Protein AF-A0A9D9JJT0-F1 (afdb_monomer_lite)

Structure (mmCIF, N/CA/C/O backbone):
data_AF-A0A9D9JJT0-F1
#
_entry.id   AF-A0A9D9JJT0-F1
#
loop_
_atom_site.group_PDB
_atom_site.id
_atom_site.type_symbol
_atom_site.label_atom_id
_atom_site.label_alt_id
_atom_site.label_comp_id
_atom_site.label_asym_id
_atom_site.label_entity_id
_atom_site.label_seq_id
_atom_site.pdbx_PDB_ins_code
_atom_site.Cartn_x
_atom_site.Cartn_y
_atom_site.Cartn_z
_atom_site.occupancy
_atom_site.B_iso_or_equiv
_atom_site.auth_seq_id
_atom_site.auth_comp_id
_atom_site.auth_asym_id
_atom_site.auth_atom_id
_atom_site.pdbx_PDB_model_num
ATOM 1 N N . MET A 1 1 ? -111.853 -5.807 116.859 1.00 32.31 1 MET A N 1
ATOM 2 C CA . MET A 1 1 ? -112.634 -6.783 117.647 1.00 32.31 1 MET A CA 1
ATOM 3 C C . MET A 1 1 ? -112.804 -8.043 116.813 1.00 32.31 1 MET A C 1
ATOM 5 O O . MET A 1 1 ? -113.240 -7.896 115.681 1.00 32.31 1 MET A O 1
ATOM 9 N N . PRO A 1 2 ? -112.614 -9.242 117.374 1.00 52.91 2 PRO A N 1
ATOM 10 C CA . PRO A 1 2 ? -111.698 -9.581 118.466 1.00 52.91 2 PRO A CA 1
ATOM 11 C C . PRO A 1 2 ? -111.003 -10.948 118.143 1.00 52.91 2 PRO A C 1
ATOM 13 O O . PRO A 1 2 ? -110.687 -11.163 116.980 1.00 52.91 2 PRO A O 1
ATOM 16 N N . PRO A 1 3 ? -110.750 -11.868 119.088 1.00 63.59 3 PRO A N 1
ATOM 17 C CA . PRO A 1 3 ? -109.513 -12.082 119.866 1.00 63.59 3 PRO A CA 1
ATOM 18 C C . PRO A 1 3 ? -108.953 -13.529 119.633 1.00 63.59 3 PRO A C 1
ATOM 20 O O . PRO A 1 3 ? -109.469 -14.230 118.778 1.00 63.59 3 PRO A O 1
ATOM 23 N N . PHE A 1 4 ? -107.911 -14.102 120.253 1.00 44.22 4 PHE A N 1
ATOM 24 C CA . PHE A 1 4 ? -107.533 -14.174 121.669 1.00 44.22 4 PHE A CA 1
ATOM 25 C C . PHE A 1 4 ? -106.154 -14.873 121.836 1.00 44.22 4 PHE A C 1
ATOM 27 O O . PHE A 1 4 ? -105.805 -15.757 121.063 1.00 44.22 4 PHE A O 1
ATOM 34 N N . SER A 1 5 ? -105.467 -14.509 122.926 1.00 43.72 5 SER A N 1
ATOM 35 C CA . SER A 1 5 ? -104.658 -15.334 123.853 1.00 43.72 5 SER A CA 1
ATOM 36 C C . SER A 1 5 ? -103.418 -16.127 123.401 1.00 43.72 5 SER A C 1
ATOM 38 O O . SER A 1 5 ? -103.495 -17.245 122.912 1.00 43.72 5 SER A O 1
ATOM 40 N N . ALA A 1 6 ? -102.264 -15.548 123.757 1.00 42.81 6 ALA A N 1
ATOM 41 C CA . ALA A 1 6 ? -101.285 -16.034 124.746 1.00 42.81 6 ALA A CA 1
ATOM 42 C C . ALA A 1 6 ? -101.057 -17.549 124.941 1.00 42.81 6 ALA A C 1
ATOM 44 O O . ALA A 1 6 ? -101.932 -18.251 125.435 1.00 42.81 6 ALA A O 1
ATOM 45 N N . ALA A 1 7 ? -99.794 -17.974 124.792 1.00 39.59 7 ALA A N 1
ATOM 46 C CA . ALA A 1 7 ? -99.128 -18.878 125.737 1.00 39.59 7 ALA A CA 1
ATOM 47 C C . ALA A 1 7 ? -97.598 -18.808 125.585 1.00 39.59 7 ALA A C 1
ATOM 49 O O . ALA A 1 7 ? -97.031 -19.083 124.530 1.00 39.59 7 ALA A O 1
ATOM 50 N N . SER A 1 8 ? -96.951 -18.433 126.681 1.00 47.78 8 SER A N 1
ATOM 51 C CA . SER A 1 8 ? -95.514 -18.456 126.917 1.00 47.78 8 SER A CA 1
ATOM 52 C C . SER A 1 8 ? -94.980 -19.890 126.958 1.00 47.78 8 SER A C 1
ATOM 54 O O . SER A 1 8 ? -95.517 -20.720 127.687 1.00 47.78 8 SER A O 1
ATOM 56 N N . ALA A 1 9 ? -93.872 -20.162 126.267 1.00 38.69 9 ALA A N 1
ATOM 57 C CA . ALA A 1 9 ? -93.033 -21.327 126.538 1.00 38.69 9 ALA A CA 1
ATOM 58 C C . ALA A 1 9 ? -91.562 -20.961 126.313 1.00 38.69 9 ALA A C 1
ATOM 60 O O . ALA A 1 9 ? -91.085 -20.793 125.193 1.00 38.69 9 ALA A O 1
ATOM 61 N N . SER A 1 10 ? -90.856 -20.806 127.428 1.00 48.59 10 SER A N 1
ATOM 62 C CA . SER A 1 10 ? -89.408 -20.713 127.516 1.00 48.59 10 SER A CA 1
ATOM 63 C C . SER A 1 10 ? -88.762 -21.994 126.985 1.00 48.59 10 SER A C 1
ATOM 65 O O . SER A 1 10 ? -88.888 -23.052 127.600 1.00 48.59 10 SER A O 1
ATOM 67 N N . ALA A 1 11 ? -88.019 -21.887 125.888 1.00 37.12 11 ALA A N 1
ATOM 68 C CA . ALA A 1 11 ? -87.005 -22.862 125.509 1.00 37.12 11 ALA A CA 1
ATOM 69 C C . ALA A 1 11 ? -85.631 -22.178 125.634 1.00 37.12 11 ALA A C 1
ATOM 71 O O . ALA A 1 11 ? -85.473 -21.051 125.153 1.00 37.12 11 ALA A O 1
ATOM 72 N N . PRO A 1 12 ? -84.634 -22.792 126.290 1.00 48.34 12 PRO A N 1
ATOM 73 C CA . PRO A 1 12 ? -83.323 -22.183 126.443 1.00 48.34 12 PRO A CA 1
ATOM 74 C C . PRO A 1 12 ? -82.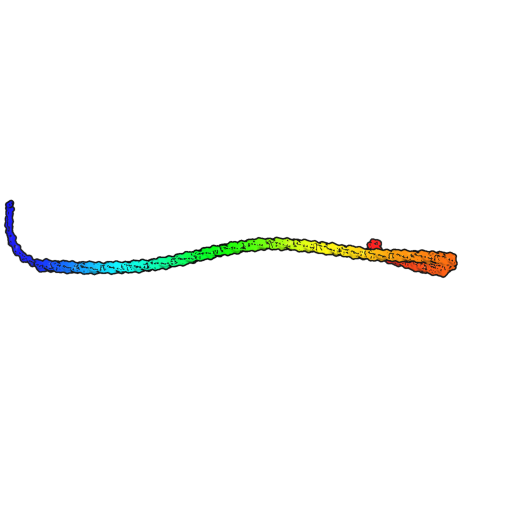640 -22.210 125.075 1.00 48.34 12 PRO A C 1
ATOM 76 O O . PRO A 1 12 ? -82.245 -23.274 124.615 1.00 48.34 12 PRO A O 1
ATOM 79 N N . ALA A 1 13 ? -82.532 -21.069 124.390 1.00 42.06 13 ALA A N 1
ATOM 80 C CA . ALA A 1 13 ? -81.833 -20.991 123.109 1.00 42.06 13 ALA A CA 1
ATOM 81 C C . ALA A 1 13 ? -80.309 -20.988 123.358 1.00 42.06 13 ALA A C 1
ATOM 83 O O . ALA A 1 13 ? -79.754 -19.963 123.769 1.00 42.06 13 ALA A O 1
ATOM 84 N N . PRO A 1 14 ? -79.585 -22.093 123.105 1.00 51.72 14 PRO A N 1
ATOM 85 C CA . PRO A 1 14 ? -78.144 -22.148 123.271 1.00 51.72 14 PRO A CA 1
ATOM 86 C C . PRO A 1 14 ? -77.533 -21.639 121.965 1.00 51.72 14 PRO A C 1
ATOM 88 O O . PRO A 1 14 ? -77.270 -22.410 121.045 1.00 51.72 14 PRO A O 1
ATOM 91 N N . GLY A 1 15 ? -77.407 -20.321 121.816 1.00 47.16 15 GLY A N 1
ATOM 92 C CA . GLY A 1 15 ? -77.109 -19.755 120.494 1.00 47.16 15 GLY A CA 1
ATOM 93 C C . GLY A 1 15 ? -76.088 -18.634 120.447 1.00 47.16 15 GLY A C 1
ATOM 94 O O . GLY A 1 15 ? -75.465 -18.449 119.408 1.00 47.16 15 GLY A O 1
ATOM 95 N N . ARG A 1 16 ? -75.863 -17.909 121.546 1.00 50.78 16 ARG A N 1
ATOM 96 C CA . ARG A 1 16 ? -74.991 -16.723 121.529 1.00 50.78 16 ARG A CA 1
ATOM 97 C C . ARG A 1 16 ? -73.526 -17.063 121.221 1.00 50.78 16 ARG A C 1
ATOM 99 O O . ARG A 1 16 ? -72.841 -16.275 120.585 1.00 50.78 16 ARG A O 1
ATOM 106 N N . ASN A 1 17 ? -73.083 -18.275 121.556 1.00 55.12 17 ASN A N 1
ATOM 107 C CA . ASN A 1 17 ? -71.758 -18.767 121.167 1.00 55.12 17 ASN A CA 1
ATOM 108 C C . ASN A 1 17 ? -71.728 -19.288 119.717 1.00 55.12 17 ASN A C 1
ATOM 110 O O . ASN A 1 17 ? -70.673 -19.262 119.093 1.00 55.12 17 ASN A O 1
ATOM 114 N N . ARG A 1 18 ? -72.869 -19.723 119.152 1.00 60.78 18 ARG A N 1
ATOM 115 C CA . ARG A 1 18 ? -72.980 -20.236 117.770 1.00 60.78 18 ARG A CA 1
ATOM 116 C C . ARG A 1 18 ? -72.965 -19.116 116.730 1.00 60.78 18 ARG A C 1
ATOM 118 O O . ARG A 1 18 ? -72.328 -19.254 115.697 1.00 60.78 18 ARG A O 1
ATOM 125 N N . THR A 1 19 ? -73.620 -17.991 117.005 1.00 68.56 19 THR A N 1
ATOM 126 C CA . THR A 1 19 ? -73.597 -16.827 116.104 1.00 68.56 19 THR A CA 1
ATOM 127 C C . THR A 1 19 ? -72.229 -16.154 116.079 1.00 68.56 19 THR A C 1
ATOM 129 O O . THR A 1 19 ? -71.752 -15.807 115.007 1.00 68.56 19 THR A O 1
ATOM 132 N N . VAL A 1 20 ? -71.558 -16.035 117.229 1.00 71.81 20 VAL A N 1
ATOM 133 C CA . VAL A 1 20 ? -70.194 -15.484 117.319 1.00 71.81 20 VAL A CA 1
ATOM 134 C C . VAL A 1 20 ? -69.165 -16.409 116.658 1.00 71.81 20 VAL A C 1
ATOM 136 O O . VAL A 1 20 ? -68.280 -15.926 115.956 1.00 71.81 20 VAL A O 1
ATOM 139 N N . THR A 1 21 ? -69.299 -17.732 116.805 1.00 75.25 21 THR A N 1
ATOM 140 C CA . THR A 1 21 ? -68.438 -18.696 116.090 1.00 75.25 21 THR A CA 1
ATOM 141 C C . THR A 1 21 ? -68.692 -18.691 114.584 1.00 75.25 21 THR A C 1
ATOM 143 O O . THR A 1 21 ? -67.729 -18.672 113.828 1.00 75.25 21 THR A O 1
ATOM 146 N N . LEU A 1 22 ? -69.947 -18.612 114.128 1.00 78.69 22 LEU A N 1
ATOM 147 C CA . LEU A 1 22 ? -70.271 -18.446 112.705 1.00 78.69 22 LEU A CA 1
ATOM 148 C C . LEU A 1 22 ? -69.724 -17.131 112.137 1.00 78.69 22 LEU A C 1
ATOM 150 O O . LEU A 1 22 ? -69.163 -17.142 111.048 1.00 78.69 22 LEU A O 1
ATOM 154 N N . LEU A 1 23 ? -69.826 -16.019 112.873 1.00 80.69 23 LEU A N 1
ATOM 155 C CA . LEU A 1 23 ? -69.272 -14.727 112.456 1.00 80.69 23 LEU A CA 1
ATOM 156 C C . LEU A 1 23 ? -67.736 -14.764 112.385 1.00 80.69 23 LEU A C 1
ATOM 158 O O . LEU A 1 23 ? -67.151 -14.212 111.458 1.00 80.69 23 LEU A O 1
ATOM 162 N N . GLY A 1 24 ? -67.084 -15.443 113.334 1.00 81.50 24 GLY A N 1
ATOM 163 C CA . GLY A 1 24 ? -65.635 -15.654 113.340 1.00 81.50 24 GLY A CA 1
ATOM 164 C C . GLY A 1 24 ? -65.155 -16.538 112.185 1.00 81.50 24 GLY A C 1
ATOM 165 O O . GLY A 1 24 ? -64.183 -16.192 111.520 1.00 81.50 24 GLY A O 1
ATOM 166 N N . ILE A 1 25 ? -65.871 -17.629 111.891 1.00 87.00 25 ILE A N 1
ATOM 167 C CA . ILE A 1 25 ? -65.607 -18.499 110.732 1.00 87.00 25 ILE A CA 1
ATOM 168 C C . ILE A 1 25 ? -65.812 -17.721 109.430 1.00 87.00 25 ILE A C 1
ATOM 170 O O . ILE A 1 25 ? -64.974 -17.792 108.537 1.00 87.00 25 ILE A O 1
ATOM 174 N N . LEU A 1 26 ? -66.896 -16.950 109.326 1.00 86.88 26 LEU A N 1
ATOM 175 C CA . LEU A 1 26 ? -67.220 -16.172 108.133 1.00 86.88 26 LEU A CA 1
ATOM 176 C C . LEU A 1 26 ? -66.213 -15.038 107.902 1.00 86.88 26 LEU A C 1
ATOM 178 O O . LEU A 1 26 ? -65.790 -14.827 106.772 1.00 86.88 26 LEU A O 1
ATOM 182 N N . SER A 1 27 ? -65.768 -14.371 108.970 1.00 85.94 27 SER A N 1
ATOM 183 C CA . SER A 1 27 ? -64.669 -13.400 108.939 1.00 85.94 27 SER A CA 1
ATOM 184 C C . SER A 1 27 ? -63.352 -14.049 108.500 1.00 85.94 27 SER A C 1
ATOM 186 O 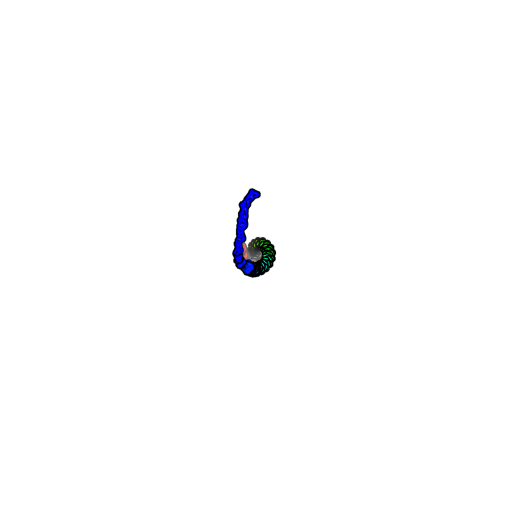O . SER A 1 27 ? -62.694 -13.545 107.594 1.00 85.94 27 SER A O 1
ATOM 188 N N . GLY A 1 28 ? -63.005 -15.213 109.061 1.00 88.50 28 GLY A N 1
ATOM 189 C CA . GLY A 1 28 ? -61.814 -15.973 108.671 1.00 88.50 28 GLY A CA 1
ATOM 190 C C . GLY A 1 28 ? -61.845 -16.435 107.211 1.00 88.50 28 GLY A C 1
ATOM 191 O O . GLY A 1 28 ? -60.839 -16.324 106.514 1.00 88.50 28 GLY A O 1
ATOM 192 N N . LEU A 1 29 ? -63.005 -16.886 106.720 1.00 90.56 29 LEU A N 1
ATOM 193 C CA . LEU A 1 29 ? -63.221 -17.246 105.315 1.00 90.56 29 LEU A CA 1
ATOM 194 C C . LEU A 1 29 ? -63.119 -16.032 104.387 1.00 90.56 29 LEU A C 1
ATOM 196 O O . LEU A 1 29 ? -62.523 -16.141 103.319 1.00 90.56 29 LEU A O 1
ATOM 200 N N . LEU A 1 30 ? -63.649 -14.875 104.792 1.00 89.69 30 LEU A N 1
ATOM 201 C CA . LEU A 1 30 ? -63.505 -13.616 104.055 1.00 89.69 30 LEU A CA 1
ATOM 202 C C . LEU A 1 30 ? -62.039 -13.185 103.954 1.00 89.69 30 LEU A C 1
ATOM 204 O O . LEU A 1 30 ? -61.586 -12.798 102.880 1.00 89.69 30 LEU A O 1
ATOM 208 N N . LEU A 1 31 ? -61.290 -13.303 105.051 1.00 90.31 31 LEU A N 1
ATOM 209 C CA . LEU A 1 31 ? -59.858 -13.008 105.101 1.00 90.31 31 LEU A CA 1
ATOM 210 C C . LEU A 1 31 ? -59.061 -13.956 104.193 1.00 90.31 31 LEU A C 1
ATOM 212 O O . LEU A 1 31 ? -58.214 -13.507 103.424 1.00 90.31 31 LEU A O 1
ATOM 216 N N . LEU A 1 32 ? -59.385 -15.252 104.217 1.00 91.38 32 LEU A N 1
ATOM 217 C CA . LEU A 1 32 ? -58.813 -16.256 103.316 1.00 91.38 32 LEU A CA 1
ATOM 218 C C . LEU A 1 32 ? -59.136 -15.975 101.847 1.00 91.38 32 LEU A C 1
ATOM 220 O O . LEU A 1 32 ? -58.246 -16.058 101.006 1.00 91.38 32 LEU A O 1
ATOM 224 N N . ALA A 1 33 ? -60.380 -15.614 101.530 1.00 89.62 33 ALA A N 1
ATOM 225 C CA . ALA A 1 33 ? -60.793 -15.275 100.172 1.00 89.62 33 ALA A CA 1
ATOM 226 C C . ALA A 1 33 ? -60.079 -14.015 99.657 1.00 89.62 33 ALA A C 1
ATOM 228 O O . ALA A 1 33 ? -59.652 -13.991 98.505 1.00 89.62 33 ALA A O 1
ATOM 229 N N . LEU A 1 34 ? -59.888 -12.998 100.505 1.00 91.69 34 LEU A N 1
ATOM 230 C CA . LEU A 1 34 ? -59.104 -11.797 100.193 1.00 91.69 34 LEU A CA 1
ATOM 231 C C . LEU A 1 34 ? -57.628 -12.120 99.946 1.00 91.69 34 LEU A C 1
ATOM 233 O O . LEU A 1 34 ? -57.066 -11.655 98.957 1.00 91.69 34 LEU A O 1
ATOM 237 N N . LEU A 1 35 ? -57.016 -12.950 100.795 1.00 92.06 35 LEU A N 1
ATOM 238 C CA . LEU A 1 35 ? -55.632 -13.401 100.622 1.00 92.06 35 LEU A CA 1
ATOM 239 C C . LEU A 1 35 ? -55.460 -14.227 99.340 1.00 92.06 35 LEU A C 1
ATOM 241 O O . LEU A 1 35 ? -54.533 -13.980 98.573 1.00 92.06 35 LEU A O 1
ATOM 245 N N . ALA A 1 36 ? -56.375 -15.161 99.069 1.00 90.06 36 ALA A N 1
ATOM 246 C CA . ALA A 1 36 ? -56.363 -15.973 97.853 1.00 90.06 36 ALA A CA 1
ATOM 247 C C . ALA A 1 36 ? -56.578 -15.121 96.590 1.00 90.06 36 ALA A C 1
ATOM 249 O O . ALA A 1 36 ? -55.872 -15.295 95.598 1.00 90.06 36 ALA A O 1
ATOM 250 N N . SER A 1 37 ? -57.502 -14.156 96.640 1.00 89.19 37 SER A N 1
ATOM 251 C CA . SER A 1 37 ? -57.752 -13.217 95.537 1.00 89.19 37 SER A CA 1
ATOM 252 C C . SER A 1 37 ? -56.553 -12.296 95.298 1.00 89.19 37 SER A C 1
ATOM 254 O O . SER A 1 37 ? -56.173 -12.073 94.151 1.00 89.19 37 SER A O 1
ATOM 256 N N . GLY A 1 38 ? -55.911 -11.810 96.366 1.00 92.38 38 GLY A N 1
ATOM 257 C CA . GLY A 1 38 ? -54.680 -11.023 96.289 1.00 92.38 38 GLY A CA 1
ATOM 258 C C . GLY A 1 38 ? -53.511 -11.813 95.695 1.00 92.38 38 GLY A C 1
ATOM 259 O O . GLY A 1 38 ? -52.797 -11.293 94.840 1.00 92.38 38 GLY A O 1
ATOM 260 N N . ALA A 1 39 ? -53.357 -13.087 96.071 1.00 91.69 39 ALA A N 1
ATOM 261 C CA . ALA A 1 39 ? -52.335 -13.971 95.512 1.00 91.69 39 ALA A CA 1
ATOM 262 C C . ALA A 1 39 ? -52.551 -14.240 94.010 1.00 91.69 39 ALA A C 1
ATOM 264 O O . ALA A 1 39 ? -51.603 -14.158 93.230 1.00 91.69 39 ALA A O 1
ATOM 265 N N . LEU A 1 40 ? -53.793 -14.501 93.579 1.00 92.44 40 LEU A N 1
ATOM 266 C CA . LEU A 1 40 ? -54.123 -14.668 92.157 1.00 92.44 40 LEU A CA 1
ATOM 267 C C . LEU A 1 40 ? -53.887 -13.381 91.354 1.00 92.44 40 LEU A C 1
ATOM 269 O O . LEU A 1 40 ? -53.322 -13.437 90.262 1.00 92.44 40 LEU A O 1
ATOM 273 N N . ALA A 1 41 ? -54.274 -12.224 91.900 1.00 92.31 41 ALA A N 1
ATOM 274 C CA . ALA A 1 41 ? -54.034 -10.928 91.269 1.00 92.31 41 ALA A CA 1
ATOM 275 C C . ALA A 1 41 ? -52.533 -10.631 91.115 1.00 92.31 41 ALA A C 1
ATOM 277 O O . ALA A 1 41 ? -52.116 -10.132 90.070 1.00 92.31 41 ALA A O 1
ATOM 278 N N . TYR A 1 42 ? -51.718 -10.983 92.115 1.00 93.88 42 TYR A N 1
ATOM 279 C CA . TYR A 1 42 ? -50.262 -10.839 92.064 1.00 93.88 42 TYR A CA 1
ATOM 280 C C . TYR A 1 42 ? -49.633 -11.703 90.962 1.00 93.88 42 TYR A C 1
ATOM 282 O O . TYR A 1 42 ? -48.840 -11.203 90.169 1.00 93.88 42 TYR A O 1
ATOM 290 N N . VAL A 1 43 ? -50.040 -12.973 90.848 1.00 94.81 43 VAL A N 1
ATOM 291 C CA . VAL A 1 43 ? -49.562 -13.877 89.783 1.00 94.81 43 VAL A CA 1
ATOM 292 C C . VAL A 1 43 ? -49.953 -13.369 88.392 1.00 94.81 43 VAL A C 1
ATOM 294 O O . VAL A 1 43 ? -49.163 -13.455 87.454 1.00 94.81 43 VAL A O 1
ATOM 297 N N . GLU A 1 44 ? -51.162 -12.830 88.229 1.00 95.06 44 GLU A N 1
ATOM 298 C CA . GLU A 1 44 ? -51.605 -12.291 86.940 1.00 95.06 44 GLU A CA 1
ATOM 299 C C . GLU A 1 44 ? -50.865 -10.991 86.572 1.00 95.06 44 GLU A C 1
ATOM 301 O O . GLU A 1 44 ? -50.532 -10.790 85.404 1.00 95.06 44 GLU A O 1
ATOM 306 N N . LEU A 1 45 ? -50.550 -10.137 87.553 1.00 95.00 45 LEU A N 1
ATOM 307 C CA . LEU A 1 45 ? -49.675 -8.969 87.379 1.00 95.00 45 LEU A CA 1
ATOM 308 C C . LEU A 1 45 ? -48.263 -9.376 86.945 1.00 95.00 45 LEU A C 1
ATOM 310 O O . LEU A 1 45 ? -47.741 -8.802 85.993 1.00 95.00 45 LEU A O 1
ATOM 314 N N . ASP A 1 46 ? -47.681 -10.393 87.579 1.00 95.56 46 ASP A N 1
ATOM 315 C CA . ASP A 1 46 ? -46.347 -10.899 87.237 1.00 95.56 46 ASP A CA 1
ATOM 316 C C . ASP A 1 46 ? -46.311 -11.481 85.812 1.00 95.56 46 ASP A C 1
ATOM 318 O O . ASP A 1 46 ? -45.430 -11.170 85.010 1.00 95.56 46 ASP A O 1
ATOM 322 N N . ARG A 1 47 ? -47.354 -12.227 85.418 1.00 95.69 47 ARG A N 1
ATOM 323 C CA . ARG A 1 47 ? -47.523 -12.708 84.034 1.00 95.69 47 ARG A CA 1
ATOM 324 C C . ARG A 1 47 ? -47.664 -11.575 83.025 1.00 95.69 47 ARG A C 1
ATOM 326 O O . ARG A 1 47 ? -47.142 -11.688 81.917 1.00 95.69 47 ARG A O 1
ATOM 333 N N . ARG A 1 48 ? -48.399 -10.512 83.364 1.00 96.19 48 ARG A N 1
ATOM 334 C CA . ARG A 1 48 ? -48.536 -9.332 82.497 1.00 96.19 48 ARG A CA 1
ATOM 335 C C . ARG A 1 48 ? -47.200 -8.627 82.332 1.00 96.19 48 ARG A C 1
ATOM 337 O O . ARG A 1 48 ? -46.808 -8.399 81.196 1.00 96.19 48 ARG A O 1
ATOM 344 N N . GLN A 1 49 ? -46.469 -8.404 83.421 1.00 96.06 49 GLN A N 1
ATOM 345 C CA . GLN A 1 49 ? -45.127 -7.826 83.368 1.00 96.06 49 GLN A CA 1
ATOM 346 C C . GLN A 1 49 ? -44.166 -8.690 82.545 1.00 96.06 49 GLN A C 1
ATOM 348 O O . GLN A 1 49 ? -43.398 -8.162 81.746 1.00 96.06 49 GLN A O 1
ATOM 353 N N . ALA A 1 50 ? -44.229 -10.018 82.673 1.00 95.62 50 ALA A N 1
ATOM 354 C CA . ALA A 1 50 ? -43.430 -10.923 81.848 1.00 95.62 50 ALA A CA 1
ATOM 355 C C . ALA A 1 50 ? -43.780 -10.813 80.352 1.00 95.62 50 ALA A C 1
ATOM 357 O O . ALA A 1 50 ? -42.885 -10.806 79.509 1.00 95.62 50 ALA A O 1
ATOM 358 N N . ARG A 1 51 ? -45.072 -10.692 80.010 1.00 97.44 51 ARG A N 1
ATOM 359 C CA . ARG A 1 51 ? -45.524 -10.477 78.624 1.00 97.44 51 ARG A CA 1
ATOM 360 C C . ARG A 1 51 ? -45.099 -9.115 78.083 1.00 97.44 51 ARG A C 1
ATOM 362 O O . ARG A 1 51 ? -44.674 -9.045 76.938 1.00 97.44 51 ARG A O 1
ATOM 369 N N . GLU A 1 52 ? -45.207 -8.060 78.885 1.00 97.69 52 GLU A N 1
ATOM 370 C CA . GLU A 1 52 ? -44.775 -6.707 78.517 1.00 97.69 52 GLU A CA 1
ATOM 371 C C . GLU A 1 52 ? -43.277 -6.682 78.217 1.00 97.69 52 GLU A C 1
ATOM 373 O O . GLU A 1 52 ? -42.898 -6.269 77.127 1.00 97.69 52 GLU A O 1
ATOM 378 N N . ARG A 1 53 ? -42.441 -7.251 79.098 1.00 97.31 53 ARG A N 1
ATOM 379 C CA . ARG A 1 53 ? -40.994 -7.380 78.852 1.00 97.31 53 ARG A CA 1
ATOM 380 C C . ARG A 1 53 ? -40.691 -8.154 77.568 1.00 97.31 53 ARG A C 1
ATOM 382 O O . ARG A 1 53 ? -39.881 -7.712 76.764 1.00 97.31 53 ARG A O 1
ATOM 389 N N . ALA A 1 54 ? -41.376 -9.276 77.335 1.00 97.31 54 ALA A N 1
ATOM 390 C CA . ALA A 1 54 ? -41.182 -10.062 76.116 1.00 97.31 54 ALA A CA 1
ATOM 391 C C . ALA A 1 54 ? -41.578 -9.291 74.841 1.00 97.31 54 ALA A C 1
ATOM 393 O O . ALA A 1 54 ? -40.930 -9.428 73.803 1.00 97.31 54 ALA A O 1
ATOM 394 N N . LEU A 1 55 ? -42.636 -8.474 74.901 1.00 97.94 55 LEU A N 1
ATOM 395 C CA . LEU A 1 55 ? -43.037 -7.604 73.794 1.00 97.94 55 LEU A CA 1
ATOM 396 C C . LEU A 1 55 ? -42.038 -6.462 73.583 1.00 97.94 55 LEU A C 1
ATOM 398 O O . LEU A 1 55 ? -41.705 -6.167 72.439 1.00 97.94 55 LEU A O 1
ATOM 402 N N . GLU A 1 56 ? -41.529 -5.849 74.653 1.00 97.81 56 GLU A N 1
ATOM 403 C CA . GLU A 1 56 ? -40.482 -4.823 74.582 1.00 97.81 56 GLU A CA 1
ATOM 404 C C . GLU A 1 56 ? -39.207 -5.369 73.926 1.00 97.81 56 GLU A C 1
ATOM 406 O O . GLU A 1 56 ? -38.652 -4.731 73.031 1.00 97.81 56 GLU A O 1
ATOM 411 N N . GLU A 1 57 ? -38.786 -6.582 74.292 1.00 97.88 57 GLU A N 1
ATOM 412 C CA . GLU A 1 57 ? -37.651 -7.273 73.670 1.00 97.88 57 GLU A CA 1
ATOM 413 C C . GLU A 1 57 ? -37.892 -7.553 72.178 1.00 97.88 57 GLU A C 1
ATOM 415 O O . GLU A 1 57 ? -37.012 -7.303 71.348 1.00 97.88 57 GLU A O 1
ATOM 420 N N . GLN A 1 58 ? -39.093 -8.013 71.803 1.00 98.25 58 GLN A N 1
ATOM 421 C CA . GLN A 1 58 ? -39.456 -8.213 70.394 1.00 98.25 58 GLN A CA 1
ATOM 422 C C . GLN A 1 58 ? -39.462 -6.900 69.608 1.00 98.25 58 GLN A C 1
ATOM 424 O O . GLN A 1 58 ? -38.927 -6.850 68.500 1.00 98.25 58 GLN A O 1
ATOM 429 N N . ILE A 1 59 ? -40.027 -5.829 70.172 1.00 98.38 59 ILE A N 1
ATOM 430 C CA . ILE A 1 59 ? -40.039 -4.500 69.550 1.00 98.38 59 ILE A CA 1
ATOM 431 C C . ILE A 1 59 ? -38.607 -3.998 69.364 1.00 98.38 59 ILE A C 1
ATOM 433 O O . ILE A 1 59 ? -38.280 -3.492 68.289 1.00 98.38 59 ILE A O 1
ATOM 437 N N . ALA A 1 60 ? -37.737 -4.165 70.363 1.00 98.00 60 ALA A N 1
ATOM 438 C CA . ALA A 1 60 ? -36.334 -3.779 70.270 1.00 98.00 60 ALA A CA 1
ATOM 439 C C . ALA A 1 60 ? -35.598 -4.571 69.177 1.00 98.00 60 ALA A C 1
ATOM 441 O O . ALA A 1 60 ? -34.894 -3.978 68.356 1.00 98.00 60 ALA A O 1
ATOM 442 N N . SER A 1 61 ? -35.811 -5.889 69.112 1.00 98.19 61 SER A N 1
ATOM 443 C CA . SER A 1 61 ? -35.226 -6.763 68.089 1.00 98.19 61 SER A CA 1
ATOM 444 C C . SER A 1 61 ? -35.694 -6.399 66.676 1.00 98.19 61 SER A C 1
ATOM 446 O O . SER A 1 61 ? -34.869 -6.201 65.784 1.00 98.19 61 SER A O 1
ATOM 448 N N . LEU A 1 62 ? -37.003 -6.224 66.473 1.00 98.38 62 LEU A N 1
ATOM 449 C CA . LEU A 1 62 ? -37.567 -5.817 65.184 1.00 98.38 62 LEU A CA 1
ATOM 450 C C . LEU A 1 62 ? -37.104 -4.417 64.776 1.00 98.38 62 LEU A C 1
ATOM 452 O O . LEU A 1 62 ? -36.799 -4.186 63.607 1.00 98.38 62 LEU A O 1
ATOM 456 N N . SER A 1 63 ? -37.004 -3.492 65.731 1.00 98.19 63 SER A N 1
ATOM 457 C CA . SER A 1 63 ? -36.481 -2.146 65.479 1.00 98.19 63 SER A CA 1
ATOM 458 C C . SER A 1 63 ? -35.017 -2.191 65.045 1.00 98.19 63 SER A C 1
ATOM 460 O O . SER A 1 63 ? -34.625 -1.460 64.136 1.00 98.19 63 SER A O 1
ATOM 462 N N . GLN A 1 64 ? -34.207 -3.065 65.651 1.00 98.12 64 GLN A N 1
ATOM 463 C CA . GLN A 1 64 ? -32.826 -3.279 65.231 1.00 98.12 64 GLN A CA 1
ATOM 464 C C . GLN A 1 64 ? -32.753 -3.872 63.820 1.00 98.12 64 GLN A C 1
ATOM 466 O O . GLN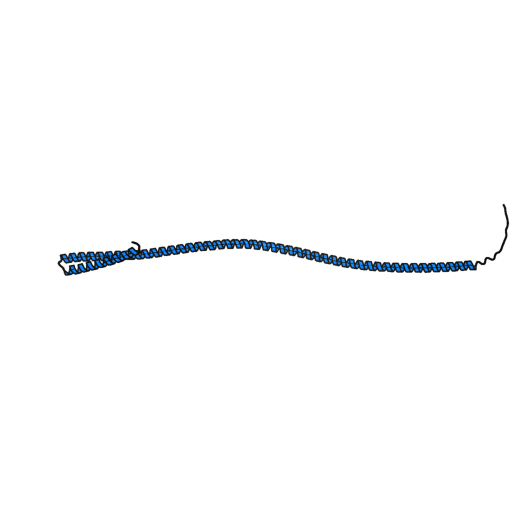 A 1 64 ? -32.102 -3.289 62.958 1.00 98.12 64 GLN A O 1
ATOM 471 N N . ALA A 1 65 ? -33.491 -4.952 63.556 1.00 98.31 65 ALA A N 1
ATOM 472 C CA . ALA A 1 65 ? -33.526 -5.590 62.242 1.00 98.31 65 ALA A CA 1
ATOM 473 C C . ALA A 1 65 ? -33.984 -4.626 61.133 1.00 98.31 65 ALA A C 1
ATOM 475 O O . ALA A 1 65 ? -33.440 -4.640 60.032 1.00 98.31 65 ALA A O 1
ATOM 476 N N . ASN A 1 66 ? -34.952 -3.751 61.422 1.00 98.50 66 ASN A N 1
ATOM 477 C CA . ASN A 1 66 ? -35.421 -2.743 60.473 1.00 98.50 66 ASN A CA 1
ATOM 478 C C . ASN A 1 66 ? -34.332 -1.699 60.171 1.00 98.50 66 ASN A C 1
ATOM 480 O O . ASN A 1 66 ? -34.118 -1.358 59.010 1.00 98.50 66 ASN A O 1
ATOM 484 N N . ARG A 1 67 ? -33.581 -1.242 61.184 1.00 98.56 67 ARG A N 1
ATOM 485 C CA . ARG A 1 67 ? -32.428 -0.346 60.972 1.00 98.56 67 ARG A CA 1
ATOM 486 C C . ARG A 1 67 ? -31.344 -1.001 60.117 1.00 98.56 67 ARG A C 1
ATOM 488 O O . ARG A 1 67 ? -30.854 -0.373 59.181 1.00 98.56 67 ARG A O 1
ATOM 495 N N . ASP A 1 68 ? -31.017 -2.259 60.394 1.00 98.38 68 ASP A N 1
ATOM 496 C CA . ASP A 1 68 ? -30.004 -2.998 59.635 1.00 98.38 68 ASP A CA 1
ATOM 497 C C . ASP A 1 68 ? -30.448 -3.217 58.181 1.00 98.38 68 ASP A C 1
ATOM 499 O O . ASP A 1 68 ? -29.667 -3.027 57.246 1.00 98.38 68 ASP A O 1
ATOM 503 N N . PHE A 1 69 ? -31.728 -3.532 57.968 1.00 98.56 69 PHE A N 1
ATOM 504 C CA . PHE A 1 69 ? -32.309 -3.649 56.634 1.00 98.56 69 PHE A CA 1
ATOM 505 C C . PHE A 1 69 ? -32.268 -2.318 55.869 1.00 98.56 69 PHE A C 1
ATOM 507 O O . PHE A 1 69 ? -31.874 -2.286 54.705 1.00 98.56 69 PHE A O 1
ATOM 514 N N . GLN A 1 70 ? -32.609 -1.201 56.517 1.00 98.38 70 GLN A N 1
ATOM 515 C CA . GLN A 1 70 ? -32.517 0.128 55.904 1.00 98.38 70 GLN A CA 1
ATOM 516 C C . GLN A 1 70 ? -31.080 0.470 55.491 1.00 98.38 70 GLN A C 1
ATOM 518 O O . GLN A 1 70 ? -30.874 0.992 54.394 1.00 98.38 70 GLN A O 1
ATOM 523 N N . ALA A 1 71 ? -30.088 0.130 56.318 1.00 98.38 71 ALA A N 1
ATOM 524 C CA . ALA A 1 71 ? -28.679 0.319 55.981 1.00 98.38 71 ALA A CA 1
ATOM 525 C C . ALA A 1 71 ? -28.261 -0.521 54.759 1.00 98.38 71 ALA A C 1
ATOM 527 O O . ALA A 1 71 ? -27.594 -0.011 53.857 1.00 98.38 71 ALA A O 1
ATOM 528 N N . GLN A 1 72 ? -28.707 -1.780 54.673 1.00 98.62 72 GLN A N 1
ATOM 529 C CA . GLN A 1 72 ? -28.454 -2.633 53.505 1.00 98.62 72 GLN A CA 1
ATOM 530 C C . GLN A 1 72 ? -29.096 -2.072 52.231 1.00 98.62 72 GLN A C 1
ATOM 532 O O . GLN A 1 72 ? -28.440 -2.003 51.193 1.00 98.62 72 GLN A O 1
ATOM 537 N N . VAL A 1 73 ? -30.349 -1.611 52.306 1.00 98.69 73 VAL A N 1
ATOM 538 C CA . VAL A 1 73 ? -31.043 -0.990 51.167 1.00 98.69 73 VAL A CA 1
ATOM 539 C C . VAL A 1 73 ? -30.305 0.260 50.686 1.00 98.69 73 VAL A C 1
ATOM 541 O O . VAL A 1 73 ? -30.132 0.440 49.480 1.00 98.69 73 VAL A O 1
ATOM 544 N N . GLN A 1 74 ? -29.824 1.106 51.600 1.00 98.56 74 GLN A N 1
ATOM 545 C CA . GLN A 1 74 ? -29.034 2.289 51.241 1.00 98.56 74 GLN A CA 1
ATOM 546 C C . GLN A 1 74 ? -27.706 1.915 50.569 1.00 98.56 74 GLN A C 1
ATOM 548 O O . GLN A 1 74 ? -27.327 2.530 49.568 1.00 98.56 74 GLN A O 1
ATOM 553 N N . SER A 1 75 ? -27.029 0.880 51.075 1.00 98.56 75 SER A N 1
ATOM 554 C CA . SER A 1 75 ? -25.789 0.364 50.489 1.00 98.56 75 SER A CA 1
ATOM 555 C C . SER A 1 75 ? -26.013 -0.144 49.064 1.00 98.56 75 SER A C 1
ATOM 557 O O . SER A 1 75 ? -25.332 0.298 48.142 1.00 98.56 75 SER A O 1
ATOM 559 N N . LEU A 1 76 ? -27.017 -1.003 48.861 1.00 98.56 76 LEU A N 1
ATOM 560 C CA . LEU A 1 76 ? -27.349 -1.556 47.544 1.00 98.56 76 LEU A CA 1
ATOM 561 C C . LEU A 1 76 ? -27.798 -0.474 46.556 1.00 98.56 76 LEU A C 1
ATOM 563 O O . LEU A 1 76 ? -27.450 -0.524 45.380 1.00 98.56 76 LEU A O 1
ATOM 567 N N . THR A 1 77 ? -28.538 0.531 47.029 1.00 98.50 77 THR A N 1
ATOM 568 C CA . THR A 1 77 ? -28.934 1.683 46.203 1.00 98.50 77 THR A CA 1
ATOM 569 C C . THR A 1 77 ? -27.702 2.450 45.725 1.00 98.50 77 THR A C 1
ATOM 571 O O . THR A 1 77 ? -27.583 2.750 44.540 1.00 98.50 77 THR A O 1
ATOM 574 N N . SER A 1 78 ? -26.747 2.692 46.626 1.00 98.31 78 SER A N 1
ATOM 575 C CA . SER A 1 78 ? -25.498 3.385 46.298 1.00 98.31 78 SER A CA 1
ATOM 576 C C . SER A 1 78 ? -24.632 2.587 45.319 1.00 98.31 78 SER A C 1
ATOM 578 O O . SER A 1 78 ? -24.034 3.160 44.412 1.00 98.31 78 SER A O 1
ATOM 580 N N . GLU A 1 79 ? -24.562 1.265 45.481 1.00 98.69 79 GLU A N 1
ATOM 581 C CA . GLU A 1 79 ? -23.836 0.376 44.570 1.00 98.69 79 GLU A CA 1
ATOM 582 C C . GLU A 1 79 ? -24.473 0.348 43.178 1.00 98.69 79 GLU A C 1
ATOM 584 O O . GLU A 1 79 ? -23.779 0.528 42.179 1.00 98.69 79 GLU A O 1
ATOM 589 N N . ARG A 1 80 ? -25.803 0.227 43.105 1.00 98.62 80 ARG A N 1
ATOM 590 C CA . ARG A 1 80 ? -26.552 0.313 41.847 1.00 98.62 80 ARG A CA 1
ATOM 591 C C . ARG A 1 80 ? -26.267 1.624 41.114 1.00 98.62 80 ARG A C 1
ATOM 593 O O . ARG A 1 80 ? -26.055 1.602 39.905 1.00 98.62 80 ARG A O 1
ATOM 600 N N . ASP A 1 81 ? -26.258 2.752 41.819 1.00 98.69 81 ASP A N 1
ATOM 601 C CA . ASP A 1 81 ? -26.044 4.067 41.202 1.00 98.69 81 ASP A CA 1
ATOM 602 C C . ASP A 1 81 ? -24.607 4.233 40.678 1.00 98.69 81 ASP A C 1
ATOM 604 O O . ASP A 1 81 ? -24.388 4.811 39.607 1.00 98.69 81 ASP A O 1
ATOM 608 N N . ARG A 1 82 ? -23.622 3.656 41.379 1.00 98.69 82 ARG A N 1
ATOM 609 C CA . ARG A 1 82 ? -22.236 3.573 40.891 1.00 98.69 82 ARG A CA 1
ATOM 610 C C . ARG A 1 82 ? -22.139 2.722 39.631 1.00 98.69 82 ARG A C 1
ATOM 612 O O . ARG A 1 82 ? -21.621 3.200 38.626 1.00 98.69 82 ARG A O 1
ATOM 619 N N . LEU A 1 83 ? -22.710 1.518 39.650 1.00 98.69 83 LEU A N 1
ATOM 620 C CA . LEU A 1 83 ? -22.722 0.623 38.490 1.00 98.69 83 LEU A CA 1
ATOM 621 C C . LEU A 1 83 ? -23.442 1.249 37.289 1.00 98.69 83 LEU A C 1
ATOM 623 O O . LEU A 1 83 ? -22.997 1.095 36.155 1.00 98.69 83 LEU A O 1
ATOM 627 N N . ALA A 1 84 ? -24.529 1.993 37.516 1.00 98.50 84 ALA A N 1
ATOM 628 C CA . ALA A 1 84 ? -25.217 2.728 36.459 1.00 98.50 84 ALA A CA 1
ATOM 629 C C . ALA A 1 84 ? -24.296 3.771 35.804 1.00 98.50 84 ALA A C 1
ATOM 631 O O . ALA A 1 84 ? -24.243 3.847 34.575 1.00 98.50 84 ALA A O 1
ATOM 632 N N . THR A 1 85 ? -23.528 4.502 36.617 1.00 98.62 85 THR A N 1
ATOM 633 C CA . THR A 1 85 ? -22.552 5.498 36.151 1.00 98.62 85 THR A CA 1
ATOM 634 C C . THR A 1 85 ? -21.414 4.851 35.358 1.00 98.62 85 THR A C 1
ATOM 636 O O . THR A 1 85 ? -21.085 5.317 34.269 1.00 98.62 85 THR A O 1
ATOM 639 N N . GLU A 1 86 ? -20.833 3.758 35.859 1.00 98.75 86 GLU A N 1
ATOM 640 C CA . GLU A 1 86 ? -19.782 3.006 35.156 1.00 98.75 86 GLU A CA 1
ATOM 641 C C . GLU A 1 86 ? -20.288 2.456 33.818 1.00 98.75 86 GLU A C 1
ATOM 643 O O . GLU A 1 86 ? -19.622 2.572 32.789 1.00 98.75 86 GLU A O 1
ATOM 648 N N . ARG A 1 87 ? -21.510 1.917 33.802 1.00 98.75 87 ARG A N 1
ATOM 649 C CA . ARG A 1 87 ? -22.159 1.428 32.584 1.00 98.75 87 ARG A CA 1
ATOM 650 C C . ARG A 1 87 ? -22.320 2.544 31.552 1.00 98.75 87 ARG A C 1
ATOM 652 O O . ARG A 1 87 ? -22.051 2.312 30.374 1.00 98.75 87 ARG A O 1
ATOM 659 N N . ASP A 1 88 ? -22.732 3.740 31.967 1.00 98.69 88 ASP A N 1
ATOM 660 C CA . ASP A 1 88 ? -22.873 4.888 31.062 1.00 98.69 88 ASP A CA 1
ATOM 661 C C . ASP A 1 88 ? -21.517 5.360 30.511 1.00 98.69 88 ASP A C 1
ATOM 663 O O . ASP A 1 88 ? -21.407 5.685 29.326 1.00 98.69 88 ASP A O 1
ATOM 667 N N . GLN A 1 89 ? -20.460 5.324 31.328 1.00 98.69 89 GLN A N 1
ATOM 668 C CA . GLN A 1 89 ? -19.095 5.620 30.879 1.00 98.69 89 GLN A CA 1
ATOM 669 C C . GLN A 1 89 ? -18.607 4.606 29.840 1.00 98.69 89 GLN A C 1
ATOM 671 O O . GLN A 1 89 ? -18.133 5.008 28.777 1.00 98.69 89 GLN A O 1
ATOM 676 N N . LEU A 1 90 ? -18.792 3.308 30.097 1.00 98.69 90 LEU A N 1
ATOM 677 C CA . LEU A 1 90 ? -18.410 2.238 29.171 1.00 98.69 90 LEU A CA 1
ATOM 678 C C . LEU A 1 90 ? -19.171 2.318 27.843 1.00 98.69 90 LEU A C 1
ATOM 680 O O . LEU A 1 90 ? -18.592 2.081 26.783 1.00 98.69 90 LEU A O 1
ATOM 684 N N . ILE A 1 91 ? -20.455 2.690 27.875 1.00 98.62 91 ILE A N 1
ATOM 685 C CA . ILE A 1 91 ? -21.230 2.989 26.663 1.00 98.62 91 ILE A CA 1
ATOM 686 C C . ILE A 1 91 ? -20.564 4.122 25.875 1.00 98.62 91 ILE A C 1
ATOM 688 O O . ILE A 1 91 ? -20.321 3.971 24.678 1.00 98.62 91 ILE A O 1
ATOM 692 N N . GLY A 1 92 ? -20.201 5.218 26.546 1.00 98.62 92 GLY A N 1
ATOM 693 C CA . GLY A 1 92 ? -19.524 6.345 25.907 1.00 98.62 92 GLY A CA 1
ATOM 694 C C . GLY A 1 92 ? -18.158 5.979 25.313 1.00 98.62 92 GLY A C 1
ATOM 695 O O . GLY A 1 92 ? -17.815 6.431 24.220 1.00 98.62 92 GLY A O 1
ATOM 696 N N . GLU A 1 93 ? -17.373 5.148 25.996 1.00 98.69 93 GLU A N 1
ATOM 697 C CA . GLU A 1 93 ? -16.088 4.655 25.486 1.00 98.69 93 GLU A CA 1
ATOM 698 C C . GLU A 1 93 ? -16.257 3.754 24.267 1.00 98.69 93 GLU A C 1
ATOM 700 O O . GLU A 1 93 ? -15.580 3.958 23.256 1.00 98.69 93 GLU A O 1
ATOM 705 N N . ARG A 1 94 ? -17.194 2.804 24.327 1.00 98.62 94 ARG A N 1
ATOM 706 C CA . ARG A 1 94 ? -17.525 1.933 23.198 1.00 98.62 94 ARG A CA 1
ATOM 707 C C . ARG A 1 94 ? -17.924 2.753 21.974 1.00 98.62 94 ARG A C 1
ATOM 709 O O . ARG A 1 94 ? -17.413 2.497 20.889 1.00 98.62 94 ARG A O 1
ATOM 716 N N . ASP A 1 95 ? -18.785 3.753 22.134 1.00 98.69 95 ASP A N 1
ATOM 717 C CA . ASP A 1 95 ? -19.273 4.559 21.011 1.00 98.69 95 ASP A CA 1
ATOM 718 C C . ASP A 1 95 ? -18.139 5.398 20.379 1.00 98.69 95 ASP A C 1
ATOM 720 O O . ASP A 1 95 ? -18.045 5.530 19.151 1.00 98.69 95 ASP A O 1
ATOM 724 N N . ARG A 1 96 ? -17.201 5.900 21.198 1.00 98.56 96 ARG A N 1
ATOM 725 C CA . ARG A 1 96 ? -15.974 6.562 20.716 1.00 98.56 96 ARG A CA 1
ATOM 726 C C . ARG A 1 96 ? -15.060 5.601 19.960 1.00 98.56 96 ARG A C 1
ATOM 728 O O . ARG A 1 96 ? -14.540 5.965 18.905 1.00 98.56 96 ARG A O 1
ATOM 735 N N . LEU A 1 97 ? -14.854 4.391 20.480 1.00 98.69 97 LEU A N 1
ATOM 736 C CA . LEU A 1 97 ? -14.044 3.366 19.818 1.00 98.69 97 LEU A CA 1
ATOM 737 C C . LEU A 1 97 ? -14.664 2.942 18.485 1.00 98.69 97 LEU A C 1
ATOM 739 O O . LEU A 1 97 ? -13.951 2.868 17.489 1.00 98.69 97 LEU A O 1
ATOM 743 N N . GLN A 1 98 ? -15.984 2.754 18.440 1.00 98.50 98 GLN A N 1
ATOM 744 C CA . GLN A 1 98 ? -16.719 2.443 17.215 1.00 98.50 98 GLN A CA 1
ATOM 745 C C . GLN A 1 98 ? -16.517 3.532 16.152 1.00 98.50 98 GLN A C 1
ATOM 747 O O . GLN A 1 98 ? -16.263 3.233 14.987 1.00 98.50 98 GLN A O 1
ATOM 752 N N . SER A 1 99 ? -16.572 4.802 16.562 1.00 98.44 99 SER A N 1
ATOM 753 C CA . SER A 1 99 ? -16.354 5.939 15.661 1.00 98.44 99 SER A CA 1
ATOM 754 C C . SER A 1 99 ? -14.931 5.954 15.091 1.00 98.44 99 SER A C 1
ATOM 756 O O . SER A 1 99 ? -14.757 6.096 13.882 1.00 98.44 99 SER A O 1
ATOM 758 N N . ARG A 1 100 ? -13.915 5.726 15.936 1.00 98.56 100 ARG A N 1
ATOM 759 C CA . ARG A 1 100 ? -12.510 5.620 15.497 1.00 98.56 100 ARG A CA 1
ATOM 760 C C . ARG A 1 100 ? -12.278 4.439 14.559 1.00 98.56 100 ARG A C 1
ATOM 762 O O . ARG A 1 100 ? -11.515 4.558 13.608 1.00 98.56 100 ARG A O 1
ATOM 769 N N . LEU A 1 101 ? -12.927 3.305 14.817 1.00 98.62 101 LEU A N 1
ATOM 770 C CA . LEU A 1 101 ? -12.842 2.126 13.958 1.00 98.62 101 LEU A CA 1
ATOM 771 C C . LEU A 1 101 ? -13.394 2.444 12.563 1.00 98.62 101 LEU A C 1
ATOM 773 O O . LEU A 1 101 ? -12.728 2.165 11.570 1.00 98.62 101 LEU A O 1
ATOM 777 N N . ASN A 1 102 ? -14.553 3.099 12.485 1.00 98.44 102 ASN A N 1
ATOM 778 C CA . ASN A 1 102 ? -15.143 3.510 11.210 1.00 98.44 102 ASN A CA 1
ATOM 779 C C . ASN A 1 102 ? -14.234 4.481 10.433 1.00 98.44 102 ASN A C 1
ATOM 781 O O . ASN A 1 102 ? -14.076 4.338 9.222 1.00 98.44 102 ASN A O 1
ATOM 785 N N . GLU A 1 103 ? -13.605 5.441 11.118 1.00 98.50 103 GLU A N 1
ATOM 786 C CA . GLU A 1 103 ? -12.646 6.374 10.508 1.00 98.50 103 GLU A CA 1
ATOM 787 C C . GLU A 1 103 ? -11.397 5.653 9.975 1.00 98.50 103 GLU A C 1
ATOM 789 O O . GLU A 1 103 ? -10.950 5.912 8.853 1.00 98.50 103 GLU A O 1
ATOM 794 N N . LEU A 1 104 ? -10.861 4.701 10.745 1.00 98.56 104 LEU A N 1
ATOM 795 C CA . LEU A 1 104 ? -9.737 3.870 10.316 1.00 98.56 104 LEU A CA 1
ATOM 796 C C . LEU A 1 104 ? -10.099 3.007 9.106 1.00 98.56 104 LEU A C 1
ATOM 798 O O . LEU A 1 104 ? -9.304 2.924 8.175 1.00 98.56 104 LEU A O 1
ATOM 802 N N . MET A 1 105 ? -11.293 2.410 9.081 1.00 98.38 105 MET A N 1
ATOM 803 C CA . MET A 1 105 ? -11.776 1.655 7.922 1.00 98.38 105 MET A CA 1
ATOM 804 C C . MET A 1 105 ? -11.879 2.538 6.677 1.00 98.38 105 MET A C 1
ATOM 806 O O . MET A 1 105 ? -11.395 2.149 5.618 1.00 98.38 105 MET A O 1
ATOM 810 N N . ALA A 1 106 ? -12.452 3.739 6.800 1.00 98.25 106 ALA A N 1
ATOM 811 C CA . ALA A 1 106 ? -12.547 4.679 5.684 1.00 98.25 106 ALA A CA 1
ATOM 812 C C . ALA A 1 106 ? -11.160 5.098 5.168 1.00 98.25 106 ALA A C 1
ATOM 814 O O . ALA A 1 106 ? -10.917 5.109 3.962 1.00 98.25 106 ALA A O 1
ATOM 815 N N . THR A 1 107 ? -10.228 5.376 6.083 1.00 98.38 107 TH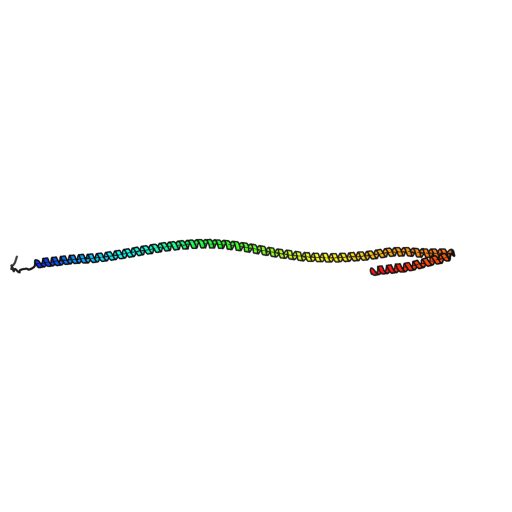R A N 1
ATOM 816 C CA . THR A 1 107 ? -8.836 5.704 5.741 1.00 98.38 107 THR A CA 1
ATOM 817 C C . THR A 1 107 ? -8.148 4.544 5.027 1.00 98.38 107 THR A C 1
ATOM 819 O O . THR A 1 107 ? -7.422 4.761 4.060 1.00 98.38 107 THR A O 1
ATOM 822 N N . ASN A 1 108 ? -8.380 3.310 5.478 1.00 98.38 108 ASN A N 1
ATOM 823 C CA . ASN A 1 108 ? -7.790 2.120 4.879 1.00 98.38 108 ASN A CA 1
ATOM 824 C C . ASN A 1 108 ? -8.279 1.918 3.435 1.00 98.38 108 ASN A C 1
ATOM 826 O O . ASN A 1 108 ? -7.457 1.756 2.539 1.00 98.38 108 ASN A O 1
ATOM 830 N N . VAL A 1 109 ? -9.586 2.061 3.190 1.00 98.50 109 VAL A N 1
ATOM 831 C CA . VAL A 1 109 ? -10.170 1.995 1.837 1.00 98.50 109 VAL A CA 1
ATOM 832 C C . VAL A 1 109 ? -9.565 3.053 0.905 1.00 98.50 109 VAL A C 1
ATOM 834 O O . VAL A 1 109 ? -9.224 2.756 -0.241 1.00 98.50 109 VAL A O 1
ATOM 837 N N . GLU A 1 110 ? -9.381 4.286 1.383 1.00 98.44 110 GLU A N 1
ATOM 838 C CA . GLU A 1 110 ? -8.749 5.346 0.586 1.00 98.44 110 GLU A CA 1
ATOM 839 C C . GLU A 1 110 ? -7.271 5.035 0.288 1.00 98.44 110 GLU A C 1
ATOM 841 O O . GLU A 1 110 ? -6.788 5.248 -0.827 1.00 98.44 110 GLU A O 1
ATOM 846 N N . GLN A 1 111 ? -6.543 4.481 1.262 1.00 98.38 111 GLN A N 1
ATOM 847 C CA . GLN A 1 111 ? -5.162 4.039 1.062 1.00 98.38 111 GLN A CA 1
ATOM 848 C C . GLN A 1 111 ? -5.066 2.903 0.038 1.00 98.38 111 GLN A C 1
ATOM 850 O O . GLN A 1 111 ? -4.202 2.958 -0.839 1.00 98.38 111 GLN A O 1
ATOM 855 N N . GLU A 1 112 ? -5.954 1.910 0.097 1.00 98.31 112 GLU A N 1
ATOM 856 C CA . GLU A 1 112 ? -6.016 0.819 -0.880 1.00 98.31 112 GLU A CA 1
ATOM 857 C C . GLU A 1 112 ? -6.246 1.349 -2.298 1.00 98.31 112 GLU A C 1
ATOM 859 O O . GLU A 1 112 ? -5.534 0.961 -3.230 1.00 98.31 112 GLU A O 1
ATOM 864 N N . LYS A 1 113 ? -7.173 2.299 -2.462 1.00 98.44 113 LYS A N 1
ATOM 865 C CA . LYS A 1 113 ? -7.417 2.960 -3.749 1.00 98.44 113 LYS A CA 1
ATOM 866 C C . LYS A 1 113 ? -6.161 3.663 -4.267 1.00 98.44 113 LYS A C 1
ATOM 868 O O . LYS A 1 113 ? -5.769 3.471 -5.419 1.00 98.44 113 LYS A O 1
ATOM 873 N N . ARG A 1 114 ? -5.474 4.420 -3.409 1.00 98.38 114 ARG A N 1
ATOM 874 C CA . ARG A 1 114 ? -4.243 5.127 -3.786 1.00 98.38 114 ARG A CA 1
ATOM 875 C C . ARG A 1 114 ? -3.110 4.173 -4.171 1.00 98.38 114 ARG A C 1
ATOM 877 O O . ARG A 1 114 ? -2.351 4.464 -5.094 1.00 98.38 114 ARG A O 1
ATOM 884 N N . ILE A 1 115 ? -3.005 3.022 -3.508 1.00 98.56 115 ILE A N 1
ATOM 885 C CA . ILE A 1 115 ? -2.047 1.967 -3.866 1.00 98.56 115 ILE A CA 1
ATOM 886 C C . ILE A 1 115 ? -2.364 1.391 -5.252 1.00 98.56 115 ILE A C 1
ATOM 888 O O . ILE A 1 115 ? -1.447 1.204 -6.054 1.00 98.56 115 ILE A O 1
ATOM 892 N N . GLN A 1 116 ? -3.638 1.140 -5.565 1.00 98.50 116 GLN A N 1
ATOM 893 C CA . GLN A 1 116 ? -4.049 0.642 -6.883 1.00 98.50 116 GLN A CA 1
ATOM 894 C C . GLN A 1 116 ? -3.739 1.648 -8.001 1.00 98.50 116 GLN A C 1
ATOM 896 O O . GLN A 1 116 ? -3.208 1.269 -9.051 1.00 98.50 116 GLN A O 1
ATOM 901 N N . GLU A 1 117 ? -4.005 2.934 -7.765 1.00 98.50 117 GLU A N 1
ATOM 902 C CA . GLU A 1 117 ? -3.678 4.012 -8.704 1.00 98.50 117 GLU A CA 1
ATOM 903 C C . GLU A 1 117 ? -2.168 4.098 -8.958 1.00 98.50 117 GLU A C 1
ATOM 905 O O . GLU A 1 117 ? -1.733 4.074 -10.111 1.00 98.50 117 GLU A O 1
ATOM 910 N N . LEU A 1 118 ? -1.354 4.123 -7.897 1.00 98.25 118 LEU A N 1
ATOM 911 C CA . LEU A 1 118 ? 0.108 4.166 -8.014 1.00 98.25 118 LEU A CA 1
ATOM 912 C C . LEU A 1 118 ? 0.668 2.922 -8.707 1.00 98.25 118 LEU A C 1
ATOM 914 O O . LEU A 1 118 ? 1.559 3.031 -9.545 1.00 98.25 118 LEU A O 1
ATOM 918 N N . THR A 1 119 ? 0.121 1.745 -8.410 1.00 98.19 119 THR A N 1
ATOM 919 C CA . THR A 1 119 ? 0.520 0.496 -9.072 1.00 98.19 119 THR A CA 1
ATOM 920 C C . THR A 1 119 ? 0.255 0.570 -10.575 1.00 98.19 119 THR A C 1
ATOM 922 O O . THR A 1 119 ? 1.121 0.212 -11.374 1.00 98.19 119 THR A O 1
ATOM 925 N N . SER A 1 120 ? -0.906 1.096 -10.971 1.00 98.19 120 SER A N 1
ATOM 926 C CA . SER A 1 120 ? -1.260 1.288 -12.382 1.00 98.19 120 SER A CA 1
ATOM 927 C C . SER A 1 120 ? -0.327 2.290 -13.070 1.00 98.19 120 SER A C 1
ATOM 929 O O . SER A 1 120 ? 0.133 2.041 -14.184 1.00 98.19 120 SER A O 1
ATOM 931 N N . GLN A 1 121 ? 0.021 3.390 -12.392 1.00 98.44 121 GLN A N 1
ATOM 932 C CA . GLN A 1 121 ? 0.973 4.380 -12.906 1.00 98.44 121 GLN A CA 1
ATOM 933 C C . GLN A 1 121 ? 2.371 3.787 -13.111 1.00 98.44 121 GLN A C 1
ATOM 935 O O . GLN A 1 121 ? 2.975 4.004 -14.158 1.00 98.44 121 GLN A O 1
ATOM 940 N N . VAL A 1 122 ? 2.876 3.006 -12.152 1.00 98.44 122 VAL A N 1
ATOM 941 C CA . VAL A 1 122 ? 4.188 2.348 -12.264 1.00 98.44 122 VAL A CA 1
ATOM 942 C C . VAL A 1 122 ? 4.209 1.351 -13.423 1.00 98.44 122 VAL A C 1
ATOM 944 O O . VAL A 1 122 ? 5.175 1.313 -14.186 1.00 98.44 122 VAL A O 1
ATOM 947 N N . GLN A 1 123 ? 3.143 0.564 -13.598 1.00 98.31 123 GLN A N 1
ATOM 948 C CA . GLN A 1 123 ? 3.029 -0.362 -14.728 1.00 98.31 123 GLN A CA 1
ATOM 949 C C . GLN A 1 123 ? 3.044 0.376 -16.069 1.00 98.31 123 GLN A C 1
ATOM 951 O O . GLN A 1 123 ? 3.739 -0.047 -16.994 1.00 98.31 123 GLN A O 1
ATOM 956 N N . GLU A 1 124 ? 2.317 1.486 -16.171 1.00 98.31 124 GLU A N 1
ATOM 957 C CA . GLU A 1 124 ? 2.275 2.293 -17.387 1.00 98.31 124 GLU A CA 1
ATOM 958 C C . GLU A 1 124 ? 3.629 2.949 -17.687 1.00 98.31 124 GLU A C 1
ATOM 960 O O . GLU A 1 124 ? 4.147 2.821 -18.795 1.00 98.31 124 GLU A O 1
ATOM 965 N N . GLN A 1 125 ? 4.277 3.548 -16.685 1.00 98.19 125 GLN A N 1
ATOM 966 C CA . GLN A 1 125 ? 5.626 4.101 -16.833 1.00 98.19 125 GLN A CA 1
ATOM 967 C C . GLN A 1 125 ? 6.636 3.036 -17.268 1.00 98.19 125 GLN A C 1
ATOM 969 O O . GLN A 1 125 ? 7.477 3.291 -18.129 1.00 98.19 125 GLN A O 1
ATOM 974 N N . SER A 1 126 ? 6.541 1.821 -16.724 1.00 97.75 126 SER A N 1
ATOM 975 C CA . SER A 1 126 ? 7.404 0.717 -17.140 1.00 97.75 126 SER A CA 1
ATOM 976 C C . SER A 1 126 ? 7.185 0.332 -18.605 1.00 97.75 126 SER A C 1
ATOM 978 O O . SER A 1 126 ? 8.155 0.003 -19.287 1.00 97.75 126 SER A O 1
ATOM 980 N N . ARG A 1 127 ? 5.944 0.366 -19.106 1.00 98.19 127 ARG A N 1
ATOM 981 C CA . ARG A 1 127 ? 5.648 0.108 -20.526 1.00 98.19 127 ARG A CA 1
ATOM 982 C C . ARG A 1 127 ? 6.232 1.198 -21.416 1.00 98.19 127 ARG A C 1
ATOM 984 O O . ARG A 1 127 ? 6.907 0.877 -22.391 1.00 98.19 127 ARG A O 1
ATOM 991 N N . GLN A 1 128 ? 6.038 2.461 -21.045 1.00 98.00 128 GLN A N 1
ATOM 992 C CA . GLN A 1 128 ? 6.572 3.609 -21.778 1.00 98.00 128 GLN A CA 1
ATOM 993 C C . GLN A 1 128 ? 8.103 3.584 -21.834 1.00 98.00 128 GLN A C 1
ATOM 995 O O . GLN A 1 128 ? 8.686 3.750 -22.902 1.00 98.00 128 GLN A O 1
ATOM 1000 N N . LEU A 1 129 ? 8.774 3.300 -20.713 1.00 98.19 129 LEU A N 1
ATOM 1001 C CA . LEU A 1 129 ? 10.234 3.189 -20.677 1.00 98.19 129 LEU A CA 1
ATOM 1002 C C . LEU A 1 129 ? 10.759 2.059 -21.566 1.00 98.19 129 LEU A C 1
ATOM 1004 O O . LEU A 1 129 ? 11.785 2.232 -22.222 1.00 98.19 129 LEU A O 1
ATOM 1008 N N . SER A 1 130 ? 10.073 0.916 -21.608 1.00 97.94 130 SER A N 1
ATOM 1009 C CA . SER A 1 130 ? 10.440 -0.181 -22.509 1.00 97.94 130 SER A CA 1
ATOM 1010 C C . SER A 1 130 ? 10.297 0.223 -23.976 1.00 97.94 130 SER A C 1
ATOM 1012 O O . SER A 1 130 ? 11.224 0.002 -24.749 1.00 97.94 130 SER A O 1
ATOM 1014 N N . GLN A 1 131 ? 9.198 0.889 -24.345 1.00 97.81 131 GLN A N 1
ATOM 1015 C CA . GLN A 1 131 ? 8.987 1.386 -25.710 1.00 97.81 131 GLN A CA 1
ATOM 1016 C C . GLN A 1 131 ? 10.067 2.387 -26.127 1.00 97.81 131 GLN A C 1
ATOM 1018 O O . GLN A 1 131 ? 10.689 2.218 -27.172 1.00 97.81 131 GLN A O 1
ATOM 1023 N N . VAL A 1 132 ? 10.360 3.379 -25.280 1.00 98.00 132 VAL A N 1
ATOM 1024 C CA . VAL A 1 132 ? 11.407 4.377 -25.549 1.00 98.00 132 VAL A CA 1
ATOM 1025 C C . VAL A 1 132 ? 12.776 3.714 -25.705 1.00 98.00 132 VAL A C 1
ATOM 1027 O O . VAL A 1 132 ? 13.546 4.087 -26.587 1.00 98.00 132 VAL A O 1
ATOM 1030 N N . ARG A 1 133 ? 13.094 2.705 -24.884 1.00 97.81 133 ARG A N 1
ATOM 1031 C CA . ARG A 1 133 ? 14.349 1.950 -25.014 1.00 97.81 133 ARG A CA 1
ATOM 1032 C C . ARG A 1 133 ? 14.417 1.183 -26.328 1.00 97.81 133 ARG A C 1
ATOM 1034 O O . ARG A 1 133 ? 15.440 1.242 -27.002 1.00 97.81 133 ARG A O 1
ATOM 1041 N N . GLU A 1 134 ? 13.347 0.496 -26.711 1.00 97.69 134 GLU A N 1
ATOM 1042 C CA . GLU A 1 134 ? 13.290 -0.196 -27.999 1.00 97.69 134 GLU A CA 1
ATOM 1043 C C . GLU A 1 134 ? 13.468 0.781 -29.165 1.00 97.69 134 GLU A C 1
ATOM 1045 O O . GLU A 1 134 ? 14.270 0.535 -30.066 1.00 97.69 134 GLU A O 1
ATOM 1050 N N . GLU A 1 135 ? 12.784 1.922 -29.142 1.00 97.44 135 GLU A N 1
ATOM 1051 C CA . GLU A 1 135 ? 12.933 2.951 -30.169 1.00 97.44 135 GLU A CA 1
ATOM 1052 C C . GLU A 1 135 ? 14.353 3.517 -30.222 1.00 97.44 135 GLU A C 1
ATOM 1054 O O . GLU A 1 135 ? 14.919 3.615 -31.312 1.00 97.44 135 GLU A O 1
ATOM 1059 N N . ALA A 1 136 ? 14.962 3.805 -29.069 1.00 96.94 136 ALA A N 1
ATOM 1060 C CA . ALA A 1 136 ? 16.345 4.263 -28.988 1.00 96.94 136 ALA A CA 1
ATOM 1061 C C . ALA A 1 136 ? 17.316 3.235 -29.592 1.00 96.94 136 ALA A C 1
ATOM 1063 O O . ALA A 1 136 ? 18.170 3.603 -30.397 1.00 96.94 136 ALA A O 1
ATOM 1064 N N . THR A 1 137 ? 17.145 1.940 -29.297 1.00 97.56 137 THR A N 1
ATOM 1065 C CA . THR A 1 137 ? 17.986 0.887 -29.901 1.00 97.56 137 THR A CA 1
ATOM 1066 C C . THR A 1 137 ? 17.803 0.790 -31.415 1.00 97.56 137 THR A C 1
ATOM 1068 O O . THR A 1 137 ? 18.784 0.660 -32.145 1.00 97.56 137 THR A O 1
ATOM 1071 N N . ARG A 1 138 ? 16.569 0.926 -31.923 1.00 97.19 138 ARG A N 1
ATOM 1072 C CA . ARG A 1 138 ? 16.306 0.948 -33.371 1.00 97.19 138 ARG A CA 1
ATOM 1073 C C . ARG A 1 138 ? 16.943 2.165 -34.035 1.00 97.19 138 ARG A C 1
ATOM 1075 O O . ARG A 1 138 ? 17.482 2.047 -35.133 1.00 97.19 138 ARG A O 1
ATOM 1082 N N . GLN A 1 139 ? 16.868 3.334 -33.402 1.00 97.12 139 GLN A N 1
ATOM 1083 C CA . GLN A 1 139 ? 17.499 4.550 -33.914 1.00 97.12 139 GLN A CA 1
ATOM 1084 C C . GLN A 1 139 ? 19.022 4.424 -33.938 1.00 97.12 139 GLN A C 1
ATOM 1086 O O . GLN A 1 139 ? 19.630 4.768 -34.947 1.00 97.12 139 GLN A O 1
ATOM 1091 N N . GLN A 1 140 ? 19.621 3.868 -32.885 1.00 96.25 140 GLN A N 1
ATOM 1092 C CA . GLN A 1 140 ? 21.056 3.607 -32.834 1.00 96.25 140 GLN A CA 1
ATOM 1093 C C . GLN A 1 140 ? 21.497 2.677 -33.973 1.00 96.25 140 GLN A C 1
ATOM 1095 O O . GLN A 1 140 ? 22.400 3.025 -34.724 1.00 96.25 140 GLN A O 1
ATOM 1100 N N . GLN A 1 141 ? 20.805 1.553 -34.180 1.00 96.69 141 GLN A N 1
ATOM 1101 C CA . GLN A 1 141 ? 21.112 0.629 -35.280 1.00 96.69 141 GLN A CA 1
ATOM 1102 C C . GLN A 1 141 ? 21.007 1.299 -36.657 1.00 96.69 141 GLN A C 1
ATOM 1104 O O . GLN A 1 141 ? 21.823 1.048 -37.544 1.00 96.69 141 GLN A O 1
ATOM 1109 N N . ARG A 1 142 ? 20.008 2.171 -36.851 1.00 96.62 142 ARG A N 1
ATOM 1110 C CA . ARG A 1 142 ? 19.866 2.952 -38.089 1.00 96.62 142 ARG A CA 1
ATOM 1111 C C . ARG A 1 142 ? 21.020 3.933 -38.273 1.00 96.62 142 ARG A C 1
ATOM 1113 O O . ARG A 1 142 ? 21.517 4.047 -39.389 1.00 96.62 142 ARG A O 1
ATOM 1120 N N . ALA A 1 143 ? 21.443 4.612 -37.208 1.00 96.62 143 ALA A N 1
ATOM 1121 C CA . ALA A 1 143 ? 22.574 5.533 -37.242 1.00 96.62 143 ALA A CA 1
ATOM 1122 C C . ALA A 1 143 ? 23.886 4.799 -37.560 1.00 96.62 143 ALA A C 1
ATOM 1124 O O . ALA A 1 143 ? 24.583 5.202 -38.484 1.00 96.62 143 ALA A O 1
ATOM 1125 N N . GLU A 1 144 ? 24.164 3.674 -36.894 1.00 96.38 144 GLU A N 1
ATOM 1126 C CA . GLU A 1 144 ? 25.334 2.824 -37.167 1.00 96.38 144 GLU A CA 1
ATOM 1127 C C . GLU A 1 144 ? 25.330 2.303 -38.612 1.00 96.38 144 GLU A C 1
ATOM 1129 O O . GLU A 1 144 ? 26.352 2.301 -39.297 1.00 96.38 144 GLU A O 1
ATOM 1134 N N . THR A 1 145 ? 24.164 1.894 -39.120 1.00 95.44 145 THR A N 1
ATOM 1135 C CA . THR A 1 145 ? 24.023 1.466 -40.520 1.00 95.44 145 THR A CA 1
ATOM 1136 C C . THR A 1 145 ? 24.304 2.621 -41.482 1.00 95.44 145 THR A C 1
ATOM 1138 O O . THR A 1 145 ? 25.033 2.441 -42.455 1.00 95.44 145 THR A O 1
ATOM 1141 N N . ALA A 1 146 ? 23.761 3.811 -41.212 1.00 96.38 146 ALA A N 1
ATOM 1142 C CA . ALA A 1 146 ? 23.987 4.997 -42.032 1.00 96.38 146 ALA A CA 1
ATOM 1143 C C . ALA A 1 146 ? 25.457 5.445 -42.012 1.00 96.38 146 ALA A C 1
ATOM 1145 O O . ALA A 1 146 ? 25.990 5.802 -43.059 1.00 96.38 146 ALA A O 1
ATOM 1146 N N . GLU A 1 147 ? 26.125 5.379 -40.859 1.00 96.69 147 GLU A N 1
ATOM 1147 C CA . GLU A 1 147 ? 27.554 5.677 -40.718 1.00 96.69 147 GLU A CA 1
ATOM 1148 C C . GLU A 1 147 ? 28.411 4.680 -41.507 1.00 96.69 147 GLU A C 1
ATOM 1150 O O . GLU A 1 147 ? 29.285 5.086 -42.273 1.00 96.69 147 GLU A O 1
ATOM 1155 N N . ASN A 1 148 ? 28.109 3.382 -41.405 1.00 95.81 148 ASN A N 1
ATOM 1156 C CA . ASN A 1 148 ? 28.787 2.344 -42.182 1.00 95.81 148 ASN A CA 1
ATOM 1157 C C . ASN A 1 148 ? 28.614 2.555 -43.692 1.00 95.81 148 ASN A C 1
ATOM 1159 O O . ASN A 1 148 ? 29.590 2.484 -44.440 1.00 95.81 148 ASN A O 1
ATOM 1163 N N . ILE A 1 149 ? 27.390 2.849 -44.145 1.00 96.50 149 ILE A N 1
ATOM 1164 C CA . ILE A 1 149 ? 27.113 3.168 -45.553 1.00 96.50 149 ILE A CA 1
ATOM 1165 C C . ILE A 1 149 ? 27.888 4.420 -45.975 1.00 96.50 149 ILE A C 1
ATOM 1167 O O . ILE A 1 149 ? 28.556 4.402 -47.007 1.00 96.50 149 ILE A O 1
ATOM 1171 N N . GLY A 1 150 ? 27.845 5.485 -45.171 1.00 96.19 150 GLY A N 1
ATOM 1172 C CA . GLY A 1 150 ? 28.555 6.736 -45.437 1.00 96.19 150 GLY A CA 1
ATOM 1173 C C . GLY A 1 150 ? 30.069 6.546 -45.544 1.00 96.19 150 GLY A C 1
ATOM 1174 O O . GLY A 1 150 ? 30.685 7.072 -46.468 1.00 96.19 150 GLY A O 1
ATOM 1175 N N . SER A 1 151 ? 30.662 5.736 -44.663 1.00 97.12 151 SER A N 1
ATOM 1176 C CA . SER A 1 151 ? 32.087 5.389 -44.704 1.00 97.12 151 SER A CA 1
ATOM 1177 C C . SER A 1 151 ? 32.464 4.637 -45.984 1.00 97.12 151 SER A C 1
ATOM 1179 O O . SER A 1 151 ? 33.484 4.947 -46.602 1.00 97.12 151 SER A O 1
ATOM 1181 N N . ILE A 1 152 ? 31.636 3.682 -46.423 1.00 96.56 152 ILE A N 1
ATOM 1182 C CA . ILE A 1 152 ? 31.876 2.951 -47.675 1.00 96.56 152 ILE A CA 1
ATOM 1183 C C . ILE A 1 152 ? 31.742 3.889 -48.879 1.00 96.56 152 ILE A C 1
ATOM 1185 O O . ILE A 1 152 ? 32.595 3.860 -49.761 1.00 96.56 152 ILE A O 1
ATOM 1189 N N . LEU A 1 153 ? 30.717 4.745 -48.914 1.00 96.25 153 LEU A N 1
ATOM 1190 C CA . LEU A 1 153 ? 30.541 5.715 -49.998 1.00 96.25 153 LEU A CA 1
ATOM 1191 C C . LEU A 1 153 ? 31.717 6.695 -50.083 1.00 96.25 153 LEU A C 1
ATOM 1193 O O . LEU A 1 153 ? 32.192 6.970 -51.179 1.00 96.25 153 LEU A O 1
ATOM 1197 N N . ALA A 1 154 ? 32.234 7.167 -48.946 1.00 96.94 154 ALA A N 1
ATOM 1198 C CA . ALA A 1 154 ? 33.426 8.010 -48.922 1.00 96.94 154 ALA A CA 1
ATOM 1199 C C . ALA A 1 154 ? 34.657 7.288 -49.501 1.00 96.94 154 ALA A C 1
ATOM 1201 O O . ALA A 1 154 ? 35.406 7.884 -50.270 1.00 96.94 154 ALA A O 1
ATOM 1202 N N . GLN A 1 155 ? 34.841 5.999 -49.188 1.00 96.38 155 GLN A N 1
ATOM 1203 C CA . GLN A 1 155 ? 35.910 5.186 -49.785 1.00 96.38 155 GLN A CA 1
ATOM 1204 C C . GLN A 1 155 ? 35.734 5.029 -51.299 1.00 96.38 155 GLN A C 1
ATOM 1206 O O . GLN A 1 155 ? 36.719 5.113 -52.021 1.00 96.38 155 GLN A O 1
ATOM 1211 N N . VAL A 1 156 ? 34.501 4.837 -51.782 1.00 97.06 156 VAL A N 1
ATOM 1212 C CA . VAL A 1 156 ? 34.212 4.752 -53.225 1.00 97.06 156 VAL A CA 1
ATOM 1213 C C . VAL A 1 156 ? 34.567 6.058 -53.935 1.00 97.06 156 VAL A C 1
ATOM 1215 O O . VAL A 1 156 ? 35.204 6.000 -54.977 1.00 97.06 156 VAL A O 1
ATOM 1218 N N . VAL A 1 157 ? 34.220 7.217 -53.366 1.00 97.25 157 VAL A N 1
ATOM 1219 C CA . VAL A 1 157 ? 34.562 8.526 -53.955 1.00 97.25 157 VAL A CA 1
ATOM 1220 C C . VAL A 1 157 ? 36.076 8.713 -54.056 1.00 97.25 157 VAL A C 1
ATOM 1222 O O . VAL A 1 157 ? 36.568 9.079 -55.116 1.00 97.25 157 VAL A O 1
ATOM 1225 N N . LEU A 1 158 ? 36.822 8.397 -52.992 1.00 97.19 158 LEU A N 1
ATOM 1226 C CA . LEU A 1 158 ? 38.289 8.461 -53.024 1.00 97.19 158 LEU A CA 1
ATOM 1227 C C . LEU A 1 158 ? 38.885 7.525 -54.084 1.00 97.19 158 LEU A C 1
ATOM 1229 O O . LEU A 1 158 ? 39.878 7.865 -54.721 1.00 97.19 158 LEU A O 1
ATOM 1233 N N . LEU A 1 159 ? 38.280 6.351 -54.276 1.00 96.94 159 LEU A N 1
ATOM 1234 C CA . LEU A 1 159 ? 38.705 5.415 -55.309 1.00 96.94 159 LEU A CA 1
ATOM 1235 C C . LEU A 1 159 ? 38.388 5.928 -56.717 1.00 96.94 159 LEU A C 1
ATOM 1237 O O . LEU A 1 159 ? 39.190 5.731 -57.621 1.00 96.94 159 LEU A O 1
ATOM 1241 N N . ASP A 1 160 ? 37.236 6.574 -56.904 1.00 97.19 160 ASP A N 1
ATOM 1242 C CA . ASP A 1 160 ? 36.838 7.178 -58.179 1.00 97.19 160 ASP A CA 1
ATOM 1243 C C . ASP A 1 160 ? 37.802 8.313 -58.573 1.00 97.19 160 ASP A C 1
ATOM 1245 O O . ASP A 1 160 ? 38.177 8.410 -59.745 1.00 97.19 160 ASP A O 1
ATOM 1249 N N . ASP A 1 161 ? 38.279 9.099 -57.602 1.00 97.69 161 ASP A N 1
ATOM 1250 C CA . ASP A 1 161 ? 39.337 10.096 -57.813 1.00 97.69 161 ASP A CA 1
ATOM 1251 C C . ASP A 1 161 ? 40.666 9.429 -58.230 1.00 97.69 161 ASP A C 1
ATOM 1253 O O . ASP A 1 161 ? 41.294 9.847 -59.204 1.00 97.69 161 ASP A O 1
ATOM 1257 N N . GLU A 1 162 ? 41.079 8.343 -57.563 1.00 97.81 162 GLU A N 1
ATOM 1258 C CA . GLU A 1 162 ? 42.307 7.611 -57.923 1.00 97.81 162 GLU A CA 1
ATOM 1259 C C . GLU A 1 162 ? 42.204 6.947 -59.309 1.00 97.81 162 GLU A C 1
ATOM 1261 O O . GLU A 1 162 ? 43.160 6.960 -60.088 1.00 97.81 162 GLU A O 1
ATOM 1266 N N . ILE A 1 163 ? 41.032 6.400 -59.649 1.00 97.88 163 ILE A N 1
ATOM 1267 C CA . ILE A 1 163 ? 40.735 5.859 -60.981 1.00 97.88 163 ILE A CA 1
ATOM 1268 C C . ILE A 1 163 ? 40.873 6.959 -62.032 1.00 97.88 163 ILE A C 1
ATOM 1270 O O . ILE A 1 163 ? 41.472 6.720 -63.082 1.00 97.88 163 ILE A O 1
ATOM 1274 N N . HIS A 1 164 ? 40.334 8.153 -61.772 1.00 97.94 164 HIS A N 1
ATOM 1275 C CA . HIS A 1 164 ? 40.446 9.282 -62.689 1.00 97.94 164 HIS A CA 1
ATOM 1276 C C . HIS A 1 164 ? 41.910 9.670 -62.928 1.00 97.94 164 HIS A C 1
ATOM 1278 O O . HIS A 1 164 ? 42.339 9.767 -64.081 1.00 97.94 164 HIS A O 1
ATOM 1284 N N . ASP A 1 165 ? 42.689 9.821 -61.857 1.00 98.06 165 ASP A N 1
ATOM 1285 C CA . ASP A 1 165 ? 44.109 10.162 -61.937 1.00 98.06 165 ASP A CA 1
ATOM 1286 C C . ASP A 1 165 ? 44.916 9.107 -62.712 1.00 98.06 165 ASP A C 1
ATOM 1288 O O . ASP A 1 165 ? 45.740 9.449 -63.567 1.00 98.06 165 ASP A O 1
ATOM 1292 N N . GLU A 1 166 ? 44.676 7.817 -62.463 1.00 98.12 166 GLU A N 1
ATOM 1293 C CA . GLU A 1 166 ? 45.380 6.735 -63.160 1.00 98.12 166 GLU A CA 1
ATOM 1294 C C . GLU A 1 166 ? 44.954 6.624 -64.633 1.00 98.12 166 GLU A C 1
ATOM 1296 O O . GLU A 1 166 ? 45.772 6.325 -65.508 1.00 98.12 166 GLU A O 1
ATOM 1301 N N . PHE A 1 167 ? 43.695 6.944 -64.944 1.00 98.06 167 PHE A N 1
ATOM 1302 C CA . PHE A 1 167 ? 43.214 7.036 -66.321 1.00 98.06 167 PHE A CA 1
ATOM 1303 C C . PHE A 1 167 ? 43.908 8.170 -67.084 1.00 98.06 167 PHE A C 1
ATOM 1305 O O . PHE A 1 167 ? 44.332 7.976 -68.225 1.00 98.06 167 PHE A O 1
ATOM 1312 N N . MET A 1 168 ? 44.106 9.328 -66.447 1.00 98.06 168 MET A N 1
ATOM 1313 C CA . MET A 1 168 ? 44.872 10.432 -67.034 1.00 98.06 168 MET A CA 1
ATOM 1314 C C . MET A 1 168 ? 46.333 10.036 -67.286 1.00 98.06 168 MET A C 1
ATOM 1316 O O . MET A 1 168 ? 46.858 10.301 -68.367 1.00 98.06 168 MET A O 1
ATOM 1320 N N . ARG A 1 169 ? 46.968 9.301 -66.361 1.00 97.50 169 ARG A N 1
ATOM 1321 C CA . ARG A 1 169 ? 48.330 8.762 -66.561 1.00 97.50 169 ARG A CA 1
ATOM 1322 C C . ARG A 1 169 ? 48.417 7.783 -67.727 1.00 97.50 169 ARG A C 1
ATOM 1324 O O . ARG A 1 169 ? 49.408 7.797 -68.461 1.00 97.50 169 ARG A O 1
ATOM 1331 N N . LEU A 1 170 ? 47.396 6.947 -67.915 1.00 97.75 170 LEU A N 1
ATOM 1332 C CA . LEU A 1 170 ? 47.311 6.046 -69.061 1.00 97.75 170 LEU A CA 1
ATOM 1333 C C . LEU A 1 170 ? 47.225 6.834 -70.376 1.00 97.75 170 LEU A C 1
ATOM 1335 O O . LEU A 1 170 ? 47.975 6.537 -71.308 1.00 97.75 170 LEU A O 1
ATOM 1339 N N . ILE A 1 171 ? 46.356 7.849 -70.442 1.00 97.62 171 ILE A N 1
ATOM 1340 C CA . ILE A 1 171 ? 46.227 8.729 -71.615 1.00 97.62 171 ILE A CA 1
ATOM 1341 C C . ILE A 1 171 ? 47.561 9.417 -71.919 1.00 97.62 171 ILE A C 1
ATOM 1343 O O . ILE A 1 171 ? 48.012 9.395 -73.066 1.00 97.62 171 ILE A O 1
ATOM 1347 N N . ASP A 1 172 ? 48.222 9.973 -70.903 1.00 97.81 172 ASP A N 1
ATOM 1348 C CA . ASP A 1 172 ? 49.519 10.634 -71.057 1.00 97.81 172 ASP A CA 1
ATOM 1349 C C . ASP A 1 172 ? 50.589 9.665 -71.573 1.00 97.81 172 ASP A C 1
ATOM 1351 O O . ASP A 1 172 ? 51.343 9.999 -72.488 1.00 97.81 172 ASP A O 1
ATOM 1355 N N . ALA A 1 173 ? 50.623 8.431 -71.060 1.00 97.31 173 ALA A N 1
ATOM 1356 C CA . ALA A 1 173 ? 51.528 7.397 -71.549 1.00 97.31 173 ALA A CA 1
ATOM 1357 C C . ALA A 1 173 ? 51.255 7.037 -73.020 1.00 97.31 173 ALA A C 1
ATOM 1359 O O . ALA A 1 173 ? 52.196 6.860 -73.795 1.00 97.31 173 ALA A O 1
ATOM 1360 N N . MET A 1 174 ? 49.989 6.969 -73.439 1.00 95.81 174 MET A N 1
ATOM 1361 C CA . MET A 1 174 ? 49.627 6.730 -74.841 1.00 95.81 174 MET A CA 1
ATOM 1362 C C . MET A 1 174 ? 50.037 7.901 -75.745 1.00 95.81 174 MET A C 1
ATOM 1364 O O . MET A 1 174 ? 50.599 7.678 -76.820 1.00 95.81 174 MET A O 1
ATOM 1368 N N . ALA A 1 175 ? 49.817 9.140 -75.301 1.00 96.56 175 ALA A N 1
ATOM 1369 C CA . ALA A 1 175 ? 50.232 10.339 -76.024 1.00 96.56 175 ALA A CA 1
ATOM 1370 C C . ALA A 1 175 ? 51.765 10.443 -76.129 1.00 96.56 175 ALA A C 1
ATOM 1372 O O . ALA A 1 175 ? 52.302 10.785 -77.184 1.00 96.56 175 ALA A O 1
ATOM 1373 N N . ASP A 1 176 ? 52.495 10.111 -75.061 1.00 96.50 176 ASP A N 1
ATOM 1374 C CA . ASP A 1 176 ? 53.957 10.010 -75.058 1.00 96.50 176 ASP A CA 1
ATOM 1375 C C . ASP A 1 176 ? 54.458 8.956 -76.044 1.00 96.50 176 ASP A C 1
ATOM 1377 O O . ASP A 1 176 ? 55.396 9.214 -76.800 1.00 96.50 176 ASP A O 1
ATOM 1381 N N . MET A 1 177 ? 53.818 7.785 -76.065 1.00 95.81 177 MET A N 1
ATOM 1382 C CA . MET A 1 177 ? 54.155 6.700 -76.981 1.00 95.81 177 MET A CA 1
ATOM 1383 C C . MET A 1 177 ? 53.969 7.133 -78.440 1.00 95.81 177 MET A C 1
ATOM 1385 O O . MET A 1 177 ? 54.852 6.905 -79.267 1.00 95.81 177 MET A O 1
ATOM 1389 N N . GLU A 1 178 ? 52.862 7.814 -78.756 1.00 95.19 178 GLU A N 1
ATOM 1390 C CA . GLU A 1 178 ? 52.610 8.358 -80.092 1.00 95.19 178 GLU A CA 1
ATOM 1391 C C . GLU A 1 178 ? 53.662 9.406 -80.487 1.00 95.19 178 GLU A C 1
ATOM 1393 O O . GLU A 1 178 ? 54.201 9.366 -81.600 1.00 95.19 178 GLU A O 1
ATOM 1398 N N . ARG A 1 179 ? 53.992 10.330 -79.573 1.00 95.44 179 ARG A N 1
ATOM 1399 C CA . ARG A 1 179 ? 55.033 11.345 -79.794 1.00 95.44 179 ARG A CA 1
ATOM 1400 C C . ARG A 1 179 ? 56.397 10.705 -80.061 1.00 95.44 179 ARG A C 1
ATOM 1402 O O . ARG A 1 179 ? 57.051 11.077 -81.038 1.00 95.44 179 ARG A O 1
ATOM 1409 N N . ALA A 1 180 ? 56.801 9.723 -79.255 1.00 94.56 180 ALA A N 1
ATOM 1410 C CA . ALA A 1 180 ? 58.061 8.999 -79.424 1.00 94.56 180 ALA A CA 1
ATOM 1411 C C . ALA A 1 180 ? 58.103 8.205 -80.741 1.00 94.56 180 ALA A C 1
ATOM 1413 O O . ALA A 1 180 ? 59.107 8.237 -81.457 1.00 94.56 180 ALA A O 1
ATOM 1414 N N . TYR A 1 181 ? 56.989 7.570 -81.121 1.00 93.75 181 TYR A N 1
ATOM 1415 C CA . TYR A 1 181 ? 56.874 6.835 -82.381 1.00 93.75 181 TYR A CA 1
ATOM 1416 C C . TYR A 1 181 ? 57.064 7.755 -83.594 1.00 93.75 181 TYR A C 1
ATOM 1418 O O . TYR A 1 181 ? 57.856 7.454 -84.490 1.00 93.75 181 TYR A O 1
ATOM 1426 N N . ARG A 1 182 ? 56.408 8.925 -83.599 1.00 94.62 182 ARG A N 1
ATOM 1427 C CA . ARG A 1 182 ? 56.574 9.941 -84.656 1.00 94.62 182 ARG A CA 1
ATOM 1428 C C . ARG A 1 182 ? 58.008 10.475 -84.732 1.00 94.62 182 ARG A C 1
ATOM 1430 O O . ARG A 1 182 ? 58.496 10.740 -85.829 1.00 94.62 182 ARG A O 1
ATOM 1437 N N . ALA A 1 183 ? 58.691 10.591 -83.593 1.00 94.06 183 ALA A N 1
ATOM 1438 C CA . ALA A 1 183 ? 60.090 11.012 -83.509 1.00 94.06 183 ALA A CA 1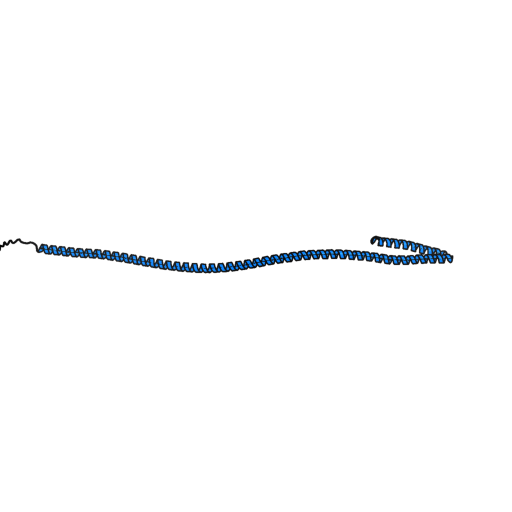
ATOM 1439 C C . ALA A 1 183 ? 61.108 9.903 -83.857 1.00 94.06 183 ALA A C 1
ATOM 1441 O O . ALA A 1 183 ? 62.305 10.181 -83.906 1.00 94.06 183 ALA A O 1
ATOM 1442 N N . ARG A 1 184 ? 60.655 8.663 -84.121 1.00 94.00 184 ARG A N 1
ATOM 1443 C CA . ARG A 1 184 ? 61.496 7.457 -84.279 1.00 94.00 184 ARG A CA 1
ATOM 1444 C C . ARG A 1 184 ? 62.389 7.163 -83.059 1.00 94.00 184 ARG A C 1
ATOM 1446 O O . ARG A 1 184 ? 63.448 6.554 -83.205 1.00 94.00 184 ARG A O 1
ATOM 1453 N N . ASP A 1 185 ? 61.961 7.567 -81.863 1.00 94.69 185 ASP A N 1
ATOM 1454 C CA . ASP A 1 185 ? 62.629 7.251 -80.598 1.00 94.69 185 ASP A CA 1
ATOM 1455 C C . ASP A 1 185 ? 62.088 5.932 -80.025 1.00 94.69 185 ASP A C 1
ATOM 1457 O O . ASP A 1 185 ? 61.121 5.899 -79.264 1.00 94.69 185 ASP A O 1
ATOM 1461 N N . TYR A 1 186 ? 62.719 4.822 -80.408 1.00 89.56 186 TYR A N 1
ATOM 1462 C CA . TYR A 1 186 ? 62.305 3.483 -79.982 1.00 89.56 186 TYR A CA 1
ATOM 1463 C C . TYR A 1 186 ? 62.364 3.276 -78.461 1.00 89.56 186 TYR A C 1
ATOM 1465 O O . TYR A 1 186 ? 61.511 2.579 -77.912 1.00 89.56 186 TYR A O 1
ATOM 1473 N N . TYR A 1 187 ? 63.330 3.890 -77.771 1.00 91.31 187 TYR A N 1
ATOM 1474 C CA . TYR A 1 187 ? 63.435 3.779 -76.315 1.00 91.31 187 TYR A CA 1
ATOM 1475 C C . TYR A 1 187 ? 62.298 4.538 -75.622 1.00 91.31 187 TYR A C 1
ATOM 1477 O O . TYR A 1 187 ? 61.727 4.037 -74.651 1.00 91.31 187 TYR A O 1
ATOM 1485 N N . GLY A 1 188 ? 61.924 5.706 -76.154 1.00 93.19 188 GLY A N 1
ATOM 1486 C CA . GLY A 1 188 ? 60.759 6.466 -75.704 1.00 93.19 188 GLY A CA 1
ATOM 1487 C C . GLY A 1 188 ? 59.442 5.700 -75.867 1.00 93.19 188 GLY A C 1
ATOM 1488 O O . GLY A 1 188 ? 58.627 5.698 -74.941 1.00 93.19 188 GLY A O 1
ATOM 1489 N N . VAL A 1 189 ? 59.259 4.995 -76.994 1.00 92.62 189 VAL A N 1
ATOM 1490 C CA . VAL A 1 189 ? 58.072 4.150 -77.242 1.00 92.62 189 VAL A CA 1
ATOM 1491 C C . VAL A 1 189 ? 57.964 3.037 -76.202 1.00 92.62 189 VAL A C 1
ATOM 1493 O O . VAL A 1 189 ? 56.922 2.910 -75.563 1.00 92.62 189 VAL A O 1
ATOM 1496 N N . GLU A 1 190 ? 59.032 2.265 -75.987 1.00 93.56 190 GLU A N 1
ATOM 1497 C CA . GLU A 1 190 ? 59.021 1.151 -75.028 1.00 93.56 190 GLU A CA 1
ATOM 1498 C C . GLU A 1 190 ? 58.761 1.644 -73.596 1.00 93.56 190 GLU A C 1
ATOM 1500 O O . GLU A 1 190 ? 57.927 1.097 -72.875 1.00 93.56 190 GLU A O 1
ATOM 1505 N N . ALA A 1 191 ? 59.414 2.733 -73.181 1.00 94.81 191 ALA A N 1
ATOM 1506 C CA . ALA A 1 191 ? 59.220 3.293 -71.847 1.00 94.81 191 ALA A CA 1
ATOM 1507 C C . ALA A 1 191 ? 57.783 3.795 -71.620 1.00 94.81 191 ALA A C 1
ATOM 1509 O O . ALA A 1 191 ? 57.244 3.629 -70.522 1.00 94.81 191 ALA A O 1
ATOM 1510 N N . ALA A 1 192 ? 57.168 4.421 -72.627 1.00 95.94 192 ALA A N 1
ATOM 1511 C CA . ALA A 1 192 ? 55.784 4.884 -72.569 1.00 95.94 192 ALA A CA 1
ATOM 1512 C C . ALA A 1 192 ? 54.789 3.711 -72.574 1.00 95.94 192 ALA A C 1
ATOM 1514 O O . ALA A 1 192 ? 53.872 3.688 -71.754 1.00 95.94 192 ALA A O 1
ATOM 1515 N N . TYR A 1 193 ? 55.036 2.685 -73.391 1.00 94.44 193 TYR A N 1
ATOM 1516 C CA . TYR A 1 193 ? 54.248 1.452 -73.413 1.00 94.44 193 TYR A CA 1
ATOM 1517 C C . TYR A 1 193 ? 54.230 0.748 -72.046 1.00 94.44 193 TYR A C 1
ATOM 1519 O O . TYR A 1 193 ? 53.163 0.423 -71.525 1.00 94.44 193 TYR A O 1
ATOM 1527 N N . GLN A 1 194 ? 55.390 0.597 -71.400 1.00 96.12 194 GLN A N 1
ATOM 1528 C CA . GLN A 1 194 ? 55.481 -0.004 -70.063 1.00 96.12 194 GLN A CA 1
ATOM 1529 C C . GLN A 1 194 ? 54.760 0.827 -68.988 1.00 96.12 194 GLN A C 1
ATOM 1531 O O . GLN A 1 194 ? 54.179 0.264 -68.058 1.00 96.12 194 GLN A O 1
ATOM 1536 N N . ARG A 1 195 ? 54.764 2.167 -69.093 1.00 96.25 195 ARG A N 1
ATOM 1537 C CA . ARG A 1 195 ? 53.947 3.028 -68.214 1.00 96.25 195 ARG A CA 1
ATOM 1538 C C . ARG A 1 195 ? 52.455 2.800 -68.446 1.00 96.25 195 ARG A C 1
ATOM 1540 O O . ARG A 1 195 ? 51.722 2.655 -67.470 1.00 96.25 195 ARG A O 1
ATOM 1547 N N . GLY A 1 196 ? 52.031 2.710 -69.706 1.00 96.69 196 GLY A N 1
ATOM 1548 C CA . GLY A 1 196 ? 50.646 2.415 -70.070 1.00 96.69 196 GLY A CA 1
ATOM 1549 C C . GLY A 1 196 ? 50.179 1.066 -69.522 1.00 96.69 196 GLY A C 1
ATOM 1550 O O . GLY A 1 196 ? 49.147 1.003 -68.864 1.00 96.69 196 GLY A O 1
ATOM 1551 N N . LEU A 1 197 ? 50.976 0.004 -69.683 1.00 96.75 197 LEU A N 1
ATOM 1552 C CA . LEU A 1 197 ? 50.667 -1.320 -69.125 1.00 96.75 197 LEU A CA 1
ATOM 1553 C C . LEU A 1 197 ? 50.512 -1.302 -67.602 1.00 96.75 197 LEU A C 1
ATOM 1555 O O . LEU A 1 197 ? 49.566 -1.886 -67.078 1.00 96.75 197 LEU A O 1
ATOM 1559 N N . ARG A 1 198 ? 51.418 -0.622 -66.886 1.00 97.25 198 ARG A N 1
ATOM 1560 C CA . ARG A 1 198 ? 51.303 -0.477 -65.427 1.00 97.25 198 ARG A CA 1
ATOM 1561 C C . ARG A 1 198 ? 50.038 0.278 -65.030 1.00 97.25 198 ARG A C 1
ATOM 1563 O O . ARG A 1 198 ? 49.373 -0.143 -64.089 1.00 97.25 198 ARG A O 1
ATOM 1570 N N . SER A 1 199 ? 49.696 1.333 -65.769 1.00 97.62 199 SER A N 1
ATOM 1571 C CA . SER A 1 199 ? 48.493 2.124 -65.493 1.00 97.62 199 SER A CA 1
ATOM 1572 C C . SER A 1 199 ? 47.222 1.311 -65.742 1.00 97.62 199 SER A C 1
ATOM 1574 O O . SER A 1 199 ? 46.320 1.301 -64.912 1.00 97.62 199 SER A O 1
ATOM 1576 N N . ALA A 1 200 ? 47.182 0.525 -66.823 1.00 96.44 200 ALA A N 1
ATOM 1577 C CA . ALA A 1 200 ? 46.080 -0.394 -67.106 1.00 96.44 200 ALA A CA 1
ATOM 1578 C C . ALA A 1 200 ? 45.910 -1.462 -66.008 1.00 96.44 200 ALA A C 1
ATOM 1580 O O . ALA A 1 200 ? 44.806 -1.672 -65.517 1.00 96.44 200 ALA A O 1
ATOM 1581 N N . GLN A 1 201 ? 47.006 -2.079 -65.552 1.00 97.00 201 GLN A N 1
ATOM 1582 C CA . GLN A 1 201 ? 46.964 -3.045 -64.446 1.00 97.00 201 GLN A CA 1
ATOM 1583 C C . GLN A 1 201 ? 46.501 -2.412 -63.129 1.00 97.00 201 GLN A C 1
ATOM 1585 O O . GLN A 1 201 ? 45.796 -3.054 -62.350 1.00 97.00 201 GLN A O 1
ATOM 1590 N N . ARG A 1 202 ? 46.905 -1.165 -62.856 1.00 97.06 202 ARG A N 1
ATOM 1591 C CA . ARG A 1 202 ? 46.459 -0.434 -61.667 1.00 97.06 202 ARG A CA 1
ATOM 1592 C C . ARG A 1 202 ? 44.968 -0.110 -61.750 1.00 97.06 202 ARG A C 1
ATOM 1594 O O . ARG A 1 202 ? 44.267 -0.338 -60.770 1.00 97.06 202 ARG A O 1
ATOM 1601 N N . LEU A 1 203 ? 44.476 0.331 -62.908 1.00 97.69 203 LEU A N 1
ATOM 1602 C CA . LEU A 1 203 ? 43.047 0.554 -63.145 1.00 97.69 203 LEU A CA 1
ATOM 1603 C C . LEU A 1 203 ? 42.224 -0.717 -62.904 1.00 97.69 203 LEU A C 1
ATOM 1605 O O . LEU A 1 203 ? 41.219 -0.648 -62.203 1.00 97.69 203 LEU A O 1
ATOM 1609 N N . ASP A 1 204 ? 42.669 -1.878 -63.394 1.00 97.31 204 ASP A N 1
ATOM 1610 C CA . ASP A 1 204 ? 41.987 -3.156 -63.140 1.00 97.31 204 ASP A CA 1
ATOM 1611 C C . ASP A 1 204 ? 41.864 -3.459 -61.635 1.00 97.31 204 ASP A C 1
ATOM 1613 O O . ASP A 1 204 ? 40.821 -3.922 -61.164 1.00 97.31 204 ASP A O 1
ATOM 1617 N N . GLN A 1 205 ? 42.914 -3.175 -60.855 1.00 97.38 205 GLN A N 1
ATOM 1618 C CA . GLN A 1 205 ? 42.892 -3.341 -59.398 1.00 97.38 205 GLN A CA 1
ATOM 1619 C C . GLN A 1 205 ? 41.914 -2.372 -58.730 1.00 97.38 205 GLN A C 1
ATOM 1621 O O . GLN A 1 205 ? 41.120 -2.801 -57.892 1.00 97.38 205 GLN A O 1
ATOM 1626 N N . LEU A 1 206 ? 41.942 -1.095 -59.118 1.00 97.62 206 LEU A N 1
ATOM 1627 C CA . LEU A 1 206 ? 41.064 -0.068 -58.559 1.00 97.62 206 LEU A CA 1
ATOM 1628 C C . LEU A 1 206 ? 39.592 -0.364 -58.873 1.00 97.62 206 LEU A C 1
ATOM 1630 O O . LEU A 1 206 ? 38.760 -0.355 -57.971 1.00 97.62 206 LEU A O 1
ATOM 1634 N N . PHE A 1 207 ? 39.251 -0.741 -60.108 1.00 97.81 207 PHE A N 1
ATOM 1635 C CA . PHE A 1 207 ? 37.883 -1.155 -60.434 1.00 97.81 207 PHE A CA 1
ATOM 1636 C C . PHE A 1 207 ? 37.450 -2.399 -59.647 1.00 97.81 207 PHE A C 1
ATOM 1638 O O . PHE A 1 207 ? 36.332 -2.444 -59.133 1.00 97.81 207 PHE A O 1
ATOM 1645 N N . ALA A 1 208 ? 38.338 -3.382 -59.462 1.00 97.25 208 ALA A N 1
ATOM 1646 C CA . ALA A 1 208 ? 38.034 -4.551 -58.640 1.00 97.25 208 ALA A CA 1
ATOM 1647 C C . ALA A 1 208 ? 37.808 -4.196 -57.156 1.00 97.25 208 ALA A C 1
ATOM 1649 O O . ALA A 1 208 ? 36.968 -4.811 -56.492 1.00 97.25 208 ALA A O 1
ATOM 1650 N N . GLU A 1 209 ? 38.546 -3.227 -56.613 1.00 97.06 209 GLU A N 1
ATOM 1651 C CA . GLU A 1 209 ? 38.359 -2.711 -55.253 1.00 97.06 209 GLU A CA 1
ATOM 1652 C C . GLU A 1 209 ? 37.042 -1.936 -55.115 1.00 97.06 209 GLU A C 1
ATOM 1654 O O . GLU A 1 209 ? 36.281 -2.186 -54.173 1.00 97.06 209 GLU A O 1
ATOM 1659 N N . ARG A 1 210 ? 36.711 -1.093 -56.098 1.00 97.12 210 ARG A N 1
ATOM 1660 C CA . ARG A 1 210 ? 35.434 -0.373 -56.184 1.00 97.12 210 ARG A CA 1
ATOM 1661 C C . ARG A 1 210 ? 34.249 -1.327 -56.170 1.00 97.12 210 ARG A C 1
ATOM 1663 O O . ARG A 1 210 ? 33.336 -1.174 -55.359 1.00 97.12 210 ARG A O 1
ATOM 1670 N N . ASP A 1 211 ? 34.291 -2.354 -57.013 1.00 96.56 211 ASP A N 1
ATOM 1671 C CA . ASP A 1 211 ? 33.229 -3.354 -57.115 1.00 96.56 211 ASP A CA 1
ATOM 1672 C C . ASP A 1 211 ? 33.039 -4.123 -55.805 1.00 96.56 211 ASP A C 1
ATOM 1674 O O . ASP A 1 211 ? 31.917 -4.466 -55.434 1.00 96.56 211 ASP A O 1
ATOM 1678 N N . ARG A 1 212 ? 34.119 -4.391 -55.057 1.00 96.56 212 ARG A N 1
ATOM 1679 C CA . ARG A 1 212 ? 34.011 -5.012 -53.726 1.00 96.56 212 ARG A CA 1
ATOM 1680 C C . ARG A 1 212 ? 33.290 -4.101 -52.737 1.00 96.56 212 ARG A C 1
ATOM 1682 O O . ARG A 1 212 ? 32.493 -4.600 -51.945 1.00 96.56 212 ARG A O 1
ATOM 1689 N N . LEU A 1 213 ? 33.561 -2.797 -52.762 1.00 95.50 213 LEU A N 1
ATOM 1690 C CA . LEU A 1 213 ? 32.885 -1.827 -51.897 1.00 95.50 213 LEU A CA 1
ATOM 1691 C C . LEU A 1 213 ? 31.406 -1.671 -52.269 1.00 95.50 213 LEU A C 1
ATOM 1693 O O . LEU A 1 213 ? 30.554 -1.707 -51.383 1.00 95.50 213 LEU A O 1
ATOM 1697 N N . LEU A 1 214 ? 31.086 -1.597 -53.560 1.00 94.06 214 LEU A N 1
ATOM 1698 C CA . LEU A 1 214 ? 29.705 -1.515 -54.043 1.00 94.06 214 LEU A CA 1
ATOM 1699 C C . LEU A 1 214 ? 28.890 -2.769 -53.710 1.00 94.06 214 LEU A C 1
ATOM 1701 O O . LEU A 1 214 ? 27.778 -2.651 -53.193 1.00 94.06 214 LEU A O 1
ATOM 1705 N N . LYS A 1 215 ? 29.485 -3.960 -53.837 1.00 95.12 215 LYS A N 1
ATOM 1706 C CA . LYS A 1 215 ? 28.847 -5.214 -53.402 1.00 95.12 215 LYS A CA 1
ATOM 1707 C C . LYS A 1 215 ? 28.497 -5.217 -51.917 1.00 95.12 215 LYS A C 1
ATOM 1709 O O . LYS A 1 215 ? 27.474 -5.778 -51.535 1.00 95.12 215 LYS A O 1
ATOM 1714 N N . ARG A 1 216 ? 29.309 -4.579 -51.061 1.00 92.44 216 ARG A N 1
ATOM 1715 C CA . ARG A 1 216 ? 29.005 -4.435 -49.621 1.00 92.44 216 ARG A CA 1
ATOM 1716 C C . ARG A 1 216 ? 27.801 -3.527 -49.358 1.00 92.44 216 ARG A C 1
ATOM 1718 O O . ARG A 1 216 ? 27.182 -3.663 -48.308 1.00 92.44 216 ARG A O 1
ATOM 1725 N N . LEU A 1 217 ? 27.471 -2.635 -50.291 1.00 91.19 217 LEU A N 1
ATOM 1726 C CA . LEU A 1 217 ? 26.271 -1.793 -50.265 1.00 91.19 217 LEU A CA 1
ATOM 1727 C C . LEU A 1 217 ? 25.062 -2.445 -50.958 1.00 91.19 217 LEU A C 1
ATOM 1729 O O . LEU A 1 217 ? 23.959 -1.910 -50.874 1.00 91.19 217 LEU A O 1
ATOM 1733 N N . GLY A 1 218 ? 25.250 -3.595 -51.613 1.00 89.19 218 GLY A N 1
ATOM 1734 C CA . GLY A 1 218 ? 24.205 -4.293 -52.362 1.00 89.19 218 GLY A CA 1
ATOM 1735 C C . GLY A 1 218 ? 24.017 -3.809 -53.805 1.00 89.19 218 GLY A C 1
ATOM 1736 O O . GLY A 1 218 ? 22.950 -4.054 -54.367 1.00 89.19 218 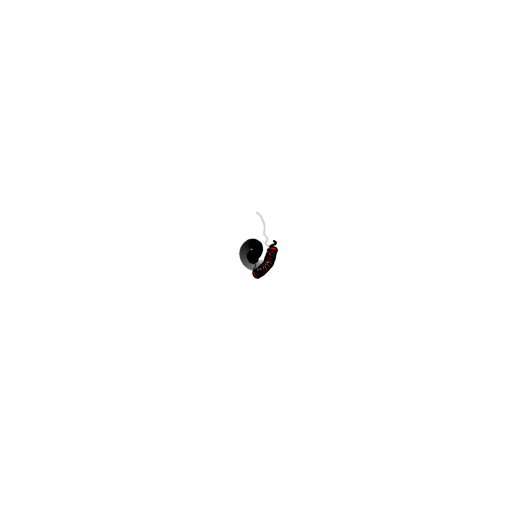GLY A O 1
ATOM 1737 N N . PHE A 1 219 ? 25.021 -3.139 -54.383 1.00 83.31 219 PHE A N 1
ATOM 1738 C CA . PHE A 1 219 ? 25.070 -2.754 -55.799 1.00 83.31 219 PHE A CA 1
ATOM 1739 C C . PHE A 1 219 ? 25.913 -3.723 -56.637 1.00 83.31 219 PHE A C 1
ATOM 1741 O O . PHE A 1 219 ? 26.838 -4.361 -56.076 1.00 83.31 219 PHE A O 1
#

pLDDT: mean 91.83, std 14.25, range [32.31, 98.75]

Secondary structure (DSSP, 8-state):
---------------HHHHHHHHHHHHHHHHHHHHHHHHHHHHHHHHHHHHHHHHHHHHHHHHHHHHHHHHHHHHHHHHHHHHHHHHHHHHHHHHHHHHHHHHHHHHHHHHHHHHHHHHHHHHHHHHHHHHHHHHHHHHHHHHHHHHHHHHHHHHHHHHHHHHHHHHHHHHHHHHHHHHHHHTT-HHHHHHHHHHHHHHHHHHHHHHHHHHHHHHHHT-

Sequence (219 aa):
MPPFSAASASAPAPGRNRTVTLLGILSGLLLLALLASGALAYVELDRRQARERALEEQIASLSQANRDFQAQVQSLTSERDRLATERDQLIGERDRLQSRLNELMATNVEQEKRIQELTSQVQEQSRQLSQVREEATRQQQRAETAENIGSILAQVVLLDDEIHDEFMRLIDAMADMERAYRARDYYGVEAAYQRGLRSAQRLDQLFAERDRLLKRLGF

Radius of gyration: 82.77 Å; chains: 1; bounding box: 176×34×212 Å

Foldseek 3Di:
DDDDDDDDDDDPPPPPVVVVVVVVVVVVVVVVVVVVVVVVVVVVVVVVVVVVVVVVVVVVVVVVVVVVVVVVVVVVVVVVVVVVVVVVVVVVVVVVVVVVVVVVVVVVVVVVVVVVVVVVVVVVVVVVVVVVVVVVVVVVVVVVVVVLLVVLVVVLVVLVVVLVVLVVQLVVLVVQLVVCVVVVNPVSNVVSVVSNVVSVVVNVVSVVVSVVSVVVVVD